Protein 7TOA (pdb70)

Nearest PDB structures (foldseek):
  7to8-assembly1_B  TM=1.006E+00  e=9.618E-22  Homo sapiens
  7to8-assembly1_A-2  TM=9.985E-01  e=5.553E-21  Homo sapiens
  6u4a-assembly2_B  TM=9.946E-01  e=7.072E-21  Homo sapiens
  6u61-assembly2_B  TM=9.930E-01  e=1.966E-19  Homo sapiens
  4alg-assembly1_A-2  TM=9.969E-01  e=2.660E-19  Homo sapiens

InterPro domains:
  IPR001487 Bromodomain [PF00439] (46-127)
  IPR001487 Bromodomain [PF00439] (315-402)
  IPR001487 Bromodomain [PR00503] (54-67)
  IPR001487 Bromodomain [PR00503] (70-86)
  IPR001487 Bromodomain [PR00503] (86-104)
  IPR001487 Bromodomain [PR00503] (379-398)
  IPR001487 Bromodomain [PS50014] (51-123)
  IPR001487 Bromodomain [PS50014] (326-398)
  IPR001487 Bromodomain [SM00297] (32-142)
  IPR001487 Bromodomain [SM00297] (308-417)
  IPR018359 Bromodomain, conserved site [PS00633] (56-115)
  IPR018359 Bromodomain, conserved site [PS00633] (331-390)
  IPR027353 NET domain [PF17035] (571-635)
  IPR027353 NET domain [PS51525] (562-644)
  IPR036427 Bromodomain-like superfamily [G3DSA:1.20.920.10] (23-155)
  IPR036427 Bromodomain-like superfamily [G3DSA:1.20.920.10] (299-422)
  IPR036427 Bromodomain-like superfamily [SSF47370] (21-149)
  IPR036427 Bromodomain-like superfamily [SSF47370] (298-421)
  IPR038336 NET domain superfamily [G3DSA:1.20.1270.220] (564-644)
  IPR043508 Brdt, bromodomain, repeat I [cd05497] (34-140)

Solvent-accessible surface area: 13491 Å² total

Secondary structure (DSSP, 8-state):
----BHHHHHIIIIIIHHHHTSTT-GGGSS---TTTTT-TTHHHH-SS---HHHHHHHHHTT--SSHHHHHHHHHHHHHHHHHHS-TTSHHHHHHHHHHHHHHHHHHTS-SS--B-/----BHHHHHIIIIIIHHHHHSTT-GGGSS---TTTTT-TTHHHH-SS---HHHHHHHHHTT--SSHHHHHHHHHHHHHHHHHHS-TT-HHHHHHHHHHHHHHHHHHTS-SS--B-/--------

Sequence (240 aa):
PGRKTNQLQYMQNVVVKTLWKHQFAWPFYQPVDAIKLNLPDYHKIIKNPMDMGTIKKRLENNYYWSASECMQDFNTMFTTNCYIYNKPTDDIVLMAQALEKIFLQKVAQMPQEEVELPGRKTNQLQYMQNVVVKTLWKHQFAWPFYQPVDAIKLNLPDYHKIIKNPMDMGTIKKRLENNYYWSASECMQDFNTMFTTNCYIYNKPTDDIVLMAQALEKIFLQKVAQMPQEEVELRRSSLLLLLLHHLLHH

Structure (mmCIF, N/CA/C/O backbone):
data_7TOA
#
_entry.id   7TOA
#
_cell.length_a   40.726
_cell.length_b   64.466
_cell.length_c   53.415
_cell.angle_alpha   90.000
_cell.angle_beta   95.467
_cell.angle_gamma   90.000
#
_symmetry.space_group_name_H-M   'P 1 21 1'
#
loop_
_entity.id
_entity.type
_entity.pdbx_description
1 polymer 'Bromodomain-containing protein 3'
2 polymer '3xAcK.1 (triAcK.1)'
3 non-polymer GLYCEROL
4 water water
#
loop_
_atom_site.group_PDB
_atom_site.id
_atom_site.type_symbol
_atom_site.label_atom_id
_atom_site.label_alt_id
_atom_site.label_comp_id
_atom_site.label_asym_id
_atom_site.label_entity_id
_atom_site.label_seq_id
_atom_site.pdbx_PDB_ins_code
_atom_site.Cartn_x
_atom_site.Cartn_y
_atom_site.Cartn_z
_atom_site.occupancy
_atom_site.B_iso_or_equiv
_atom_site.auth_seq_id
_atom_site.auth_comp_id
_atom_site.auth_asym_id
_atom_site.auth_atom_id
_atom_site.pdbx_PDB_model_num
ATOM 1 N N . PRO A 1 1 ? 13.19583 -8.43294 4.39532 1.000 53.74041 32 PRO B N 1
ATOM 2 C CA . PRO A 1 1 ? 12.90324 -7.21228 5.15322 1.000 53.04968 32 PRO B CA 1
ATOM 3 C C . PRO A 1 1 ? 12.29294 -6.12936 4.26443 1.000 51.65582 32 PRO B C 1
ATOM 4 O O . PRO A 1 1 ? 13.01690 -5.34531 3.65103 1.000 51.70063 32 PRO B O 1
ATOM 8 N N . GLY A 1 2 ? 10.96648 -6.09437 4.20193 1.000 49.86790 33 GLY B N 1
ATOM 9 C CA . GLY A 1 2 ? 10.27381 -5.17243 3.33065 1.000 49.22869 33 GLY B CA 1
ATOM 10 C C . GLY A 1 2 ? 10.29970 -3.74604 3.84813 1.000 48.60221 33 GLY B C 1
ATOM 11 O O . GLY A 1 2 ? 10.80339 -3.43788 4.92830 1.000 48.99041 33 GLY B O 1
ATOM 12 N N . ARG A 1 3 ? 9.73006 -2.85403 3.04109 1.000 47.27129 34 ARG B N 1
ATOM 13 C CA . ARG A 1 3 ? 9.64897 -1.43991 3.37394 1.000 45.85606 34 ARG B CA 1
ATOM 14 C C . ARG A 1 3 ? 8.36902 -0.86935 2.78363 1.000 44.12901 34 ARG B C 1
ATOM 15 O O . ARG A 1 3 ? 7.72562 -1.48000 1.92621 1.000 43.42912 34 ARG B O 1
ATOM 23 N N . LYS A 1 4 ? 8.01212 0.32219 3.25094 1.000 42.99650 35 LYS B N 1
ATOM 24 C CA . LYS A 1 4 ? 6.98776 1.15062 2.62789 1.000 41.30787 35 LYS B CA 1
ATOM 25 C C . LYS A 1 4 ? 7.69269 2.33770 1.98759 1.000 38.83293 35 LYS B C 1
ATOM 26 O O . LYS A 1 4 ? 8.31706 3.14061 2.68724 1.000 39.48261 35 LYS B O 1
ATOM 32 N N . THR A 1 5 ? 7.61094 2.44055 0.66559 1.000 35.96945 36 THR B N 1
ATOM 33 C CA . THR A 1 5 ? 8.27373 3.50870 -0.06547 1.000 33.89913 36 THR B CA 1
ATOM 34 C C . THR A 1 5 ? 7.27414 4.22703 -0.95935 1.000 31.67462 36 THR B C 1
ATOM 35 O O . THR A 1 5 ? 6.19530 3.70836 -1.26506 1.000 31.63283 36 THR B O 1
ATOM 39 N N . ASN A 1 6 ? 7.65745 5.43825 -1.38210 1.000 30.50781 37 ASN B N 1
ATOM 40 C CA . ASN A 1 6 ? 6.84126 6.18272 -2.33819 1.000 29.08529 37 ASN B CA 1
ATOM 41 C C . ASN A 1 6 ? 6.60772 5.37832 -3.61466 1.000 27.34182 37 ASN B C 1
ATOM 42 O O . ASN A 1 6 ? 5.49239 5.35593 -4.14997 1.000 28.20078 37 ASN B O 1
ATOM 47 N N . GLN A 1 7 ? 7.64524 4.70245 -4.11053 1.000 25.16848 38 GLN B N 1
ATOM 48 C CA . GLN A 1 7 ? 7.49856 3.92555 -5.33694 1.000 24.86009 38 GLN B CA 1
ATOM 49 C C . GLN A 1 7 ? 6.61164 2.70179 -5.12677 1.000 23.41964 38 GLN B C 1
ATOM 50 O O . GLN A 1 7 ? 5.83889 2.33171 -6.01727 1.000 22.81216 38 GLN B O 1
ATOM 56 N N . LEU A 1 8 ? 6.70766 2.05378 -3.96412 1.000 23.99854 39 LEU B N 1
ATOM 57 C CA . LEU A 1 8 ? 5.85392 0.89492 -3.72104 1.000 24.19575 39 LEU B CA 1
ATOM 58 C C . LEU A 1 8 ? 4.39197 1.30077 -3.58200 1.000 24.20006 39 LEU B C 1
ATOM 59 O O . LEU A 1 8 ? 3.49838 0.58225 -4.04480 1.000 24.03429 39 LEU B O 1
ATOM 64 N N . GLN A 1 9 ? 4.12737 2.44818 -2.95113 1.000 25.25313 40 GLN B N 1
ATOM 65 C CA . GLN A 1 9 ? 2.76703 2.97491 -2.92379 1.000 24.81005 40 GLN B CA 1
ATOM 66 C C . GLN A 1 9 ? 2.25190 3.20469 -4.33427 1.000 23.67530 40 GLN B C 1
ATOM 67 O O . GLN A 1 9 ? 1.08230 2.92931 -4.63372 1.000 24.05537 40 GLN B O 1
ATOM 73 N N . TYR A 1 10 ? 3.11556 3.71935 -5.21200 1.000 21.24951 41 TYR B N 1
ATOM 74 C CA . TYR A 1 10 ? 2.73652 3.92328 -6.60457 1.000 20.27011 41 TYR B CA 1
ATOM 75 C C . TYR A 1 10 ? 2.46842 2.59009 -7.30231 1.000 19.77525 41 TYR B C 1
ATOM 76 O O . TYR A 1 10 ? 1.50747 2.47146 -8.06956 1.000 19.63709 41 TYR B O 1
ATOM 85 N N . MET A 1 11 ? 3.29761 1.57225 -7.03927 1.000 19.67371 42 MET B N 1
ATOM 86 C CA . MET A 1 11 ? 3.06721 0.26112 -7.64303 1.000 19.05635 42 MET B CA 1
ATOM 87 C C . MET A 1 11 ? 1.70891 -0.29199 -7.24144 1.000 18.71098 42 MET B C 1
ATOM 88 O O . MET A 1 11 ? 1.01227 -0.90672 -8.05955 1.000 17.58511 42 MET B O 1
ATOM 93 N N . GLN A 1 12 ? 1.31089 -0.08056 -5.98656 1.000 19.89160 43 GLN B N 1
ATOM 94 C CA . GLN A 1 12 ? 0.04494 -0.62990 -5.51984 1.000 21.43363 43 GLN B CA 1
ATOM 95 C C . GLN A 1 12 ? -1.13239 0.20568 -6.00281 1.000 21.21813 43 GLN B C 1
ATOM 96 O O . GLN A 1 12 ? -2.08705 -0.32709 -6.58048 1.000 21.59035 43 GLN B O 1
ATOM 102 N N . ASN A 1 13 ? -1.06466 1.51986 -5.80568 1.000 21.93873 44 ASN B N 1
ATOM 103 C CA . ASN A 1 13 ? -2.22644 2.37343 -5.99950 1.000 22.75443 44 ASN B CA 1
ATOM 104 C C . ASN A 1 13 ? -2.33883 2.94175 -7.40331 1.000 20.60317 44 ASN B C 1
ATOM 105 O O . ASN A 1 13 ? -3.38497 3.51144 -7.74022 1.000 21.30787 44 ASN B O 1
ATOM 110 N N . VAL A 1 14 ? -1.30212 2.81841 -8.22477 1.000 19.26683 45 VAL B N 1
ATOM 111 C CA . VAL A 1 14 ? -1.37982 3.17259 -9.63778 1.000 18.71959 45 VAL B CA 1
ATOM 112 C C . VAL A 1 14 ? -1.23640 1.94819 -10.52676 1.000 16.90883 45 VAL B C 1
ATOM 113 O O . VAL A 1 14 ? -2.13098 1.63567 -11.30960 1.000 18.87264 45 VAL B O 1
ATOM 117 N N . VAL A 1 15 ? -0.12776 1.21769 -10.39834 1.000 16.52950 46 VAL B N 1
ATOM 118 C CA . VAL A 1 15 ? 0.17349 0.17646 -11.38385 1.000 16.78819 46 VAL B CA 1
ATOM 119 C C . VAL A 1 15 ? -0.79728 -1.00028 -11.26584 1.000 17.00745 46 VAL B C 1
ATOM 120 O O . VAL A 1 15 ? -1.47062 -1.36039 -12.23602 1.000 16.57659 46 VAL B O 1
ATOM 124 N N . VAL A 1 16 ? -0.87418 -1.63006 -10.08642 1.000 17.37102 47 VAL B N 1
ATOM 125 C CA . VAL A 1 16 ? -1.79039 -2.76189 -9.92223 1.000 18.14949 47 VAL B CA 1
ATOM 126 C C . VAL A 1 16 ? -3.23132 -2.31952 -10.14748 1.000 18.94771 47 VAL B C 1
ATOM 127 O O . VAL A 1 16 ? -4.00747 -2.99087 -10.84065 1.000 19.22422 47 VAL B O 1
ATOM 131 N N . LYS A 1 17 ? -3.60813 -1.17865 -9.56489 1.000 18.73199 48 LYS B N 1
ATOM 132 C CA . LYS A 1 17 ? -4.98198 -0.69938 -9.68612 1.000 19.50071 48 LYS B CA 1
ATOM 133 C C . LYS A 1 17 ? -5.37095 -0.52791 -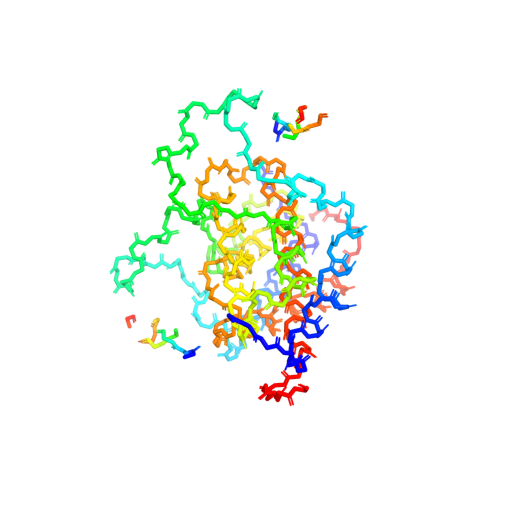11.14827 1.000 19.66418 48 LYS B C 1
ATOM 134 O O . LYS A 1 17 ? -6.44049 -0.97796 -11.57568 1.000 20.78463 48 LYS B O 1
ATOM 140 N N . THR A 1 18 ? -4.49623 0.09997 -11.93685 1.000 19.31793 49 THR B N 1
ATOM 141 C CA . THR A 1 18 ? -4.79371 0.33887 -13.34762 1.000 19.27587 49 THR B CA 1
ATOM 142 C C . THR A 1 18 ? -4.87990 -0.96988 -14.12424 1.000 18.33911 49 THR B C 1
ATOM 143 O O . THR A 1 18 ? -5.81307 -1.18568 -14.91035 1.000 19.93568 49 THR B O 1
ATOM 147 N N . LEU A 1 19 ? -3.90531 -1.85642 -13.92729 1.000 17.79868 50 LEU B N 1
ATOM 148 C CA . LEU A 1 19 ? -3.89310 -3.09109 -14.70744 1.000 18.32422 50 LEU B CA 1
ATOM 149 C C . LEU A 1 19 ? -5.06605 -3.99153 -14.35061 1.000 19.17965 50 LEU B C 1
ATOM 150 O O . LEU A 1 19 ? -5.64553 -4.63092 -15.23454 1.000 18.67568 50 LEU B O 1
ATOM 155 N N . TRP A 1 20 ? -5.43767 -4.05005 -13.06780 1.000 19.43324 51 TRP B N 1
ATOM 156 C CA . TRP A 1 20 ? -6.52090 -4.93983 -12.66045 1.000 20.14540 51 TRP B CA 1
ATOM 157 C C . TRP A 1 20 ? -7.81543 -4.59080 -13.37235 1.000 21.21009 51 TRP B C 1
ATOM 158 O O . TRP A 1 20 ? -8.61949 -5.47612 -13.68372 1.000 21.87014 51 TRP B O 1
ATOM 169 N N . LYS A 1 21 ? -8.02431 -3.30969 -13.64980 1.000 22.06467 52 LYS B N 1
ATOM 170 C CA . LYS A 1 21 ? -9.25491 -2.87676 -14.28511 1.000 22.93888 52 LYS B CA 1
ATOM 171 C C . LYS A 1 21 ? -9.29213 -3.18115 -15.77352 1.000 22.83535 52 LYS B C 1
ATOM 172 O O . LYS A 1 21 ? -10.37194 -3.12048 -16.37063 1.000 24.52213 52 LYS B O 1
ATOM 178 N N . HIS A 1 22 ? -8.15934 -3.51383 -16.38558 1.000 21.31532 53 HIS B N 1
ATOM 179 C CA . HIS A 1 22 ? -8.14088 -3.72243 -17.82638 1.000 20.98813 53 HIS B CA 1
ATOM 180 C C . HIS A 1 22 ? -8.86265 -5.00909 -18.20697 1.000 20.83578 53 HIS B C 1
ATOM 181 O O . HIS A 1 22 ? -8.76481 -6.03172 -17.51969 1.000 21.58464 53 HIS B O 1
ATOM 188 N N . GLN A 1 23 ? -9.57575 -4.95961 -19.33268 1.000 21.83388 54 GLN B N 1
ATOM 189 C CA . GLN A 1 23 ? -10.36027 -6.11030 -19.76556 1.000 21.55956 54 GLN B CA 1
ATOM 190 C C . GLN A 1 23 ? -9.50289 -7.33207 -20.09607 1.000 21.74840 54 GLN B C 1
ATOM 191 O O . GLN A 1 23 ? -10.03835 -8.44695 -20.14245 1.000 22.89716 54 GLN B O 1
ATOM 197 N N . PHE A 1 24 ? -8.19845 -7.16120 -20.32044 1.000 21.03623 55 PHE B N 1
ATOM 198 C CA . PHE A 1 24 ? -7.31612 -8.29348 -20.59797 1.000 19.67474 55 PHE B CA 1
ATOM 199 C C . PHE A 1 24 ? -6.63599 -8.86248 -19.35855 1.000 18.60865 55 PHE B C 1
ATOM 200 O O . PHE A 1 24 ? -5.86354 -9.81159 -19.49511 1.000 19.17880 55 PHE B O 1
ATOM 208 N N . ALA A 1 25 ? -6.87785 -8.31104 -18.16500 1.000 17.87563 56 ALA B N 1
ATOM 209 C CA . ALA A 1 25 ? -6.08577 -8.69791 -16.99849 1.000 17.74690 56 ALA B CA 1
ATOM 210 C C . ALA A 1 25 ? -6.52560 -10.01721 -16.36982 1.000 17.50856 56 ALA B C 1
ATOM 211 O O . ALA A 1 25 ? -5.71753 -10.64790 -15.67251 1.000 17.66137 56 ALA B O 1
ATOM 213 N N . TRP A 1 26 ? -7.76467 -10.45145 -16.61266 1.000 18.39132 57 TRP B N 1
ATOM 214 C CA . TRP A 1 26 ? -8.32110 -11.57362 -15.85954 1.000 19.00373 57 TRP B CA 1
ATOM 215 C C . TRP A 1 26 ? -7.51791 -12.87606 -15.90092 1.000 18.49273 57 TRP B C 1
ATOM 216 O O . TRP A 1 26 ? -7.54365 -13.59287 -14.88462 1.000 19.20029 57 TRP B O 1
ATOM 227 N N . PRO A 1 27 ? -6.81504 -13.25459 -16.97872 1.000 18.34577 58 PRO B N 1
ATOM 228 C CA . PRO A 1 27 ? -6.02092 -14.49585 -16.90464 1.000 17.55455 58 PRO B CA 1
ATOM 229 C C . PRO A 1 27 ? -4.90424 -14.43010 -15.89142 1.000 16.84727 58 PRO B C 1
ATOM 230 O O . PRO A 1 27 ? -4.36870 -15.48546 -15.51773 1.000 18.31225 58 PRO B O 1
ATOM 234 N N . PHE A 1 28 ? -4.55929 -13.23445 -15.41989 1.000 15.48960 59 PHE B N 1
ATOM 235 C CA . PHE A 1 28 ? -3.41389 -13.01398 -14.54931 1.000 15.34176 59 PHE B CA 1
ATOM 236 C C . PHE A 1 28 ? -3.81094 -12.74778 -13.10416 1.000 17.39425 59 PHE B C 1
ATOM 237 O O . PHE A 1 28 ? -2.94161 -12.42417 -12.28523 1.000 18.25499 59 PHE B O 1
ATOM 245 N N . TYR A 1 29 ? -5.09545 -12.89154 -12.76186 1.000 17.23729 60 TYR B N 1
ATOM 246 C CA . TYR A 1 29 ? -5.52908 -12.58359 -11.40007 1.000 17.43991 60 TYR B CA 1
ATOM 247 C C . TYR A 1 29 ? -5.11134 -13.64606 -10.38812 1.000 18.94819 60 TYR B C 1
ATOM 248 O O . TYR A 1 29 ? -5.03574 -13.34233 -9.19399 1.000 20.53571 60 TYR B O 1
ATOM 257 N N . GLN A 1 30 ? -4.87874 -14.87805 -10.81846 1.000 19.11602 61 GLN B N 1
ATOM 258 C CA . GLN A 1 30 ? -4.54054 -15.97042 -9.91984 1.000 20.47059 61 GLN B CA 1
ATOM 259 C C . GLN A 1 30 ? -3.44396 -16.79625 -10.56727 1.000 19.76756 61 GLN B C 1
ATOM 260 O O . GLN A 1 30 ? -3.23573 -16.71116 -11.78034 1.000 20.39242 61 GLN B O 1
ATOM 266 N N . PRO A 1 31 ? -2.72140 -17.60292 -9.78672 1.000 19.07643 62 PRO B N 1
ATOM 267 C CA . PRO A 1 31 ? -1.70106 -18.46908 -10.39159 1.000 19.50481 62 PRO B CA 1
ATOM 268 C C . PRO A 1 31 ? -2.30306 -19.38420 -11.44924 1.000 19.82051 62 PRO B C 1
ATOM 269 O O . PRO A 1 31 ? -3.43822 -19.84933 -11.32488 1.000 21.28209 62 PRO B O 1
ATOM 273 N N . VAL A 1 32 ? -1.51502 -19.64798 -12.49451 1.000 19.29940 63 VAL B N 1
ATOM 274 C CA . VAL A 1 32 ? -1.88843 -20.64213 -13.49517 1.000 20.16398 63 VAL B CA 1
ATOM 275 C C . VAL A 1 32 ? -2.00209 -22.01413 -12.84571 1.000 21.16439 63 VAL B C 1
ATOM 276 O O . VAL A 1 32 ? -1.05049 -22.50181 -12.22190 1.000 22.73019 63 VAL B O 1
ATOM 280 N N . ASP A 1 33 ? -3.16149 -22.65724 -13.01012 1.000 21.31827 64 ASP B N 1
ATOM 281 C CA . ASP A 1 33 ? -3.38415 -24.01446 -12.51347 1.000 23.66387 64 ASP B CA 1
ATOM 282 C C . ASP A 1 33 ? -3.19869 -24.96329 -13.69244 1.000 22.70388 64 ASP B C 1
ATOM 283 O O . ASP A 1 33 ? -4.12835 -25.20129 -14.46437 1.000 22.91076 64 ASP B O 1
ATOM 288 N N . ALA A 1 34 ? -1.98996 -25.51547 -13.81820 1.000 23.48335 65 ALA B N 1
ATOM 289 C CA . ALA A 1 34 ? -1.64961 -26.29515 -15.00240 1.000 24.38677 65 ALA B CA 1
ATOM 290 C C . ALA A 1 34 ? -2.45345 -27.58244 -15.08390 1.000 25.57853 65 ALA B C 1
ATOM 291 O O . ALA A 1 34 ? -2.69600 -28.09066 -16.18426 1.000 27.17712 65 ALA B O 1
ATOM 293 N N . ILE A 1 35 ? -2.88676 -28.11163 -13.94383 1.000 27.84303 66 ILE B N 1
ATOM 294 C CA . ILE A 1 35 ? -3.68080 -29.33559 -13.95184 1.000 30.07823 66 ILE B CA 1
ATOM 295 C C . ILE A 1 35 ? -5.11142 -29.05035 -14.38956 1.000 30.24322 66 ILE B C 1
ATOM 296 O O . ILE A 1 35 ? -5.63842 -29.70345 -15.29830 1.000 31.30014 66 ILE B O 1
ATOM 301 N N . LYS A 1 36 ? -5.76098 -28.07772 -13.74329 1.000 30.01505 67 LYS B N 1
ATOM 302 C CA . LYS A 1 36 ? -7.12499 -27.71979 -14.12212 1.000 31.20255 67 LYS B CA 1
ATOM 303 C C . LYS A 1 36 ? -7.20058 -27.32998 -15.59124 1.000 29.04544 67 LYS B C 1
ATOM 304 O O . LYS A 1 36 ? -8.10765 -27.76605 -16.31208 1.000 29.55838 67 LYS B O 1
ATOM 310 N N . LEU A 1 37 ? -6.23786 -26.53943 -16.06060 1.000 25.76153 68 LEU B N 1
ATOM 311 C CA . LEU A 1 37 ? -6.27741 -25.97377 -17.40122 1.000 25.26107 68 LEU B CA 1
ATOM 312 C C . LEU A 1 37 ? -5.70610 -26.89935 -18.45938 1.000 27.08743 68 LEU B C 1
ATOM 313 O O . LEU A 1 37 ? -5.71193 -26.53850 -19.64104 1.000 28.09237 68 LEU B O 1
ATOM 318 N N . ASN A 1 38 ? -5.18558 -28.05978 -18.06808 1.000 27.62740 69 ASN B N 1
ATOM 319 C CA . ASN A 1 38 ? -4.62640 -29.02006 -19.01187 1.000 28.93856 69 ASN B CA 1
ATOM 320 C C . ASN A 1 38 ? -3.45137 -28.40866 -19.77900 1.000 30.60506 69 ASN B C 1
ATOM 321 O O . ASN A 1 38 ? -3.46548 -28.29384 -21.00394 1.000 31.28551 69 ASN B O 1
ATOM 326 N N . LEU A 1 39 ? -2.43113 -27.99544 -19.01952 1.000 30.30519 70 LEU B N 1
ATOM 327 C CA . LEU A 1 39 ? -1.15105 -27.53451 -19.55586 1.000 31.71580 70 LEU B CA 1
ATOM 328 C C . LEU A 1 39 ? -0.04067 -28.39089 -18.93920 1.000 35.55739 70 LEU B C 1
ATOM 329 O O . LEU A 1 39 ? 0.70524 -27.91919 -18.07443 1.000 36.50725 70 LEU B O 1
ATOM 334 N N . PRO A 1 40 ? 0.09127 -29.66218 -19.34982 1.000 39.76528 71 PRO B N 1
ATOM 335 C CA . PRO A 1 40 ? 0.96006 -30.58926 -18.58921 1.000 40.60617 71 PRO B CA 1
ATOM 336 C C . PRO A 1 40 ? 2.46177 -30.27520 -18.60083 1.000 38.72091 71 PRO B C 1
ATOM 337 O O . PRO A 1 40 ? 3.17928 -30.82112 -17.75222 1.000 41.31870 71 PRO B O 1
ATOM 341 N N . ASP A 1 41 ? 2.97004 -29.44679 -19.51629 1.000 32.66036 72 ASP B N 1
ATOM 342 C CA . ASP A 1 41 ? 4.38215 -29.06745 -19.51822 1.000 28.98596 72 ASP B CA 1
ATOM 343 C C . ASP A 1 41 ? 4.62515 -27.70304 -18.88217 1.000 25.07951 72 ASP B C 1
ATOM 344 O O . ASP A 1 41 ? 5.75323 -27.19227 -18.94113 1.000 23.20665 72 ASP B O 1
ATOM 349 N N . TYR A 1 42 ? 3.60090 -27.10844 -18.27071 1.000 21.20056 73 TYR B N 1
ATOM 350 C CA . TYR A 1 42 ? 3.71167 -25.72277 -17.81836 1.000 19.42848 73 TYR B CA 1
ATOM 351 C C . TYR A 1 42 ? 4.83119 -25.54995 -16.79719 1.000 18.08774 73 TYR B C 1
ATOM 352 O O . TYR A 1 42 ? 5.65736 -24.63539 -16.91274 1.000 18.60447 73 TYR B O 1
ATOM 361 N N . HIS A 1 43 ? 4.87150 -26.40924 -15.77558 1.000 19.30015 74 HIS B N 1
ATOM 362 C CA . HIS A 1 43 ? 5.87067 -26.23807 -14.72597 1.000 19.86152 74 HIS B CA 1
ATOM 363 C C . HIS A 1 43 ? 7.23813 -26.77058 -15.12211 1.000 20.71735 74 HIS B C 1
ATOM 364 O O . HIS A 1 43 ? 8.23203 -26.45512 -14.45411 1.000 21.79851 74 HIS B O 1
ATOM 371 N N . LYS A 1 44 ? 7.30869 -27.55297 -16.19644 1.000 21.52147 75 LYS B N 1
ATOM 372 C CA . LYS A 1 44 ? 8.59620 -27.94288 -16.75323 1.000 21.97538 75 LYS B CA 1
ATOM 373 C C . LYS A 1 44 ? 9.28747 -26.75156 -17.40213 1.000 19.26513 75 LYS B C 1
ATOM 374 O O . LYS A 1 44 ? 10.52265 -26.64917 -17.36566 1.000 20.38144 75 LYS B O 1
ATOM 380 N N . ILE A 1 45 ? 8.50566 -25.83014 -17.95995 1.000 17.71395 76 ILE B N 1
ATOM 381 C CA . ILE A 1 45 ? 9.03033 -24.68282 -18.68544 1.000 16.61937 76 ILE B CA 1
ATOM 382 C C . ILE A 1 45 ? 9.07219 -23.43718 -17.80950 1.000 17.17188 76 ILE B C 1
ATOM 383 O O . ILE A 1 45 ? 10.03110 -22.65915 -17.87110 1.000 17.77606 76 ILE B O 1
ATOM 388 N N . ILE A 1 46 ? 8.03764 -23.25011 -16.99468 1.000 16.81304 77 ILE B N 1
ATOM 389 C CA . ILE A 1 46 ? 7.86715 -22.06481 -16.16220 1.000 16.64845 77 ILE B CA 1
ATOM 390 C C . ILE A 1 46 ? 8.22186 -22.47290 -14.73563 1.000 18.09169 77 ILE B C 1
ATOM 391 O O . ILE A 1 46 ? 7.41321 -23.07642 -14.02043 1.000 18.71873 77 ILE B O 1
ATOM 396 N N . LYS A 1 47 ? 9.43498 -22.12982 -14.31396 1.000 17.98092 78 LYS B N 1
ATOM 397 C CA . LYS A 1 47 ? 9.94001 -22.54048 -13.01317 1.000 18.78013 78 LYS B CA 1
ATOM 398 C C . LYS A 1 47 ? 9.80298 -21.45295 -11.96210 1.000 20.50186 78 LYS B C 1
ATOM 399 O O . LYS A 1 47 ? 10.09952 -21.70076 -10.78477 1.000 23.61489 78 LYS B O 1
ATOM 405 N N . ASN A 1 48 ? 9.36347 -20.26409 -12.36418 1.000 19.50665 79 ASN B N 1
ATOM 406 C CA . ASN A 1 48 ? 9.15799 -19.13012 -11.46709 1.000 21.29686 79 ASN B CA 1
ATOM 407 C C . ASN A 1 48 ? 7.78395 -18.54465 -11.77914 1.000 19.73002 79 ASN B C 1
ATOM 408 O O . ASN A 1 48 ? 7.67362 -17.46832 -12.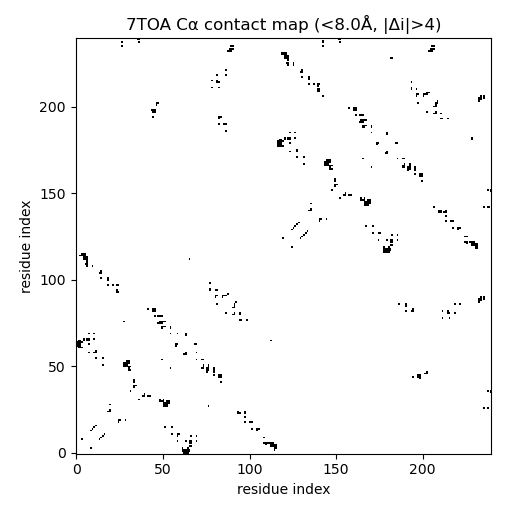37894 1.000 19.63658 79 ASN B O 1
ATOM 413 N N . PRO A 1 49 ? 6.71055 -19.23749 -11.39969 1.000 19.93648 80 PRO B N 1
ATOM 414 C CA . PRO A 1 49 ? 5.36692 -18.72782 -11.70600 1.000 19.82250 80 PRO B CA 1
ATOM 415 C C . PRO A 1 49 ? 5.10195 -17.42457 -10.97357 1.000 18.83705 80 PRO B C 1
ATOM 416 O O . PRO A 1 49 ? 5.55936 -17.21739 -9.84881 1.000 19.96853 80 PRO B O 1
ATOM 420 N N . MET A 1 50 ? 4.34825 -16.53483 -11.62215 1.000 17.83316 81 MET B N 1
ATOM 421 C CA . MET A 1 50 ? 3.95440 -15.29416 -10.97150 1.000 17.58389 81 MET B CA 1
ATOM 422 C C . MET A 1 50 ? 2.63824 -14.83109 -11.57157 1.000 17.14892 81 MET B C 1
ATOM 423 O O . MET A 1 50 ? 2.32920 -15.13205 -12.72686 1.000 18.61803 81 MET B O 1
ATOM 428 N N . ASP A 1 51 ? 1.85579 -14.11637 -10.76687 1.000 16.09979 82 ASP B N 1
ATOM 429 C CA . ASP A 1 51 ? 0.55300 -13.62877 -11.19366 1.000 16.19655 82 ASP B CA 1
ATOM 430 C C . ASP A 1 51 ? 0.26973 -12.32338 -10.46519 1.000 16.84643 82 ASP B C 1
ATOM 431 O O . ASP A 1 51 ? 0.90934 -12.00159 -9.46427 1.000 17.01084 82 ASP B O 1
ATOM 436 N N . MET A 1 52 ? -0.69927 -11.56323 -10.98293 1.000 15.64659 83 MET B N 1
ATOM 437 C CA . MET A 1 52 ? -0.96212 -10.24539 -10.41475 1.000 17.62753 83 MET B CA 1
ATOM 438 C C . MET A 1 52 ? -1.65328 -10.32150 -9.05667 1.000 18.01929 83 MET B C 1
ATOM 439 O O . MET A 1 52 ? -1.52299 -9.39260 -8.25071 1.000 19.47017 83 MET B O 1
ATOM 444 N N . GLY A 1 53 ? -2.39684 -11.39760 -8.77554 1.000 17.98199 84 GLY B N 1
ATOM 445 C CA . GLY A 1 53 ? -2.94859 -11.55198 -7.43894 1.000 19.73630 84 GLY B CA 1
ATOM 446 C C . GLY A 1 53 ? -1.86421 -11.69040 -6.38493 1.000 20.39952 84 GLY B C 1
ATOM 447 O O . GLY A 1 53 ? -1.95465 -11.10996 -5.29898 1.000 21.43978 84 GLY B O 1
ATOM 448 N N . THR A 1 54 ? -0.82688 -12.46852 -6.69107 1.000 19.08241 85 THR B N 1
ATOM 449 C CA . THR A 1 54 ? 0.31499 -12.58785 -5.78973 1.000 19.26867 85 THR B CA 1
ATOM 450 C C . THR A 1 54 ? 1.01422 -11.24771 -5.61001 1.000 17.97250 85 THR B C 1
ATOM 451 O O . THR A 1 54 ? 1.34606 -10.85748 -4.48288 1.000 19.99852 85 THR B O 1
ATOM 455 N N . ILE A 1 55 ? 1.23668 -10.52365 -6.70807 1.000 16.84339 86 ILE B N 1
ATOM 456 C CA . ILE A 1 55 ? 1.88479 -9.21573 -6.61835 1.000 18.11792 86 ILE B CA 1
ATOM 457 C C . ILE A 1 55 ? 1.07078 -8.27081 -5.74358 1.000 20.37091 86 ILE B C 1
ATOM 458 O O . ILE A 1 55 ? 1.62004 -7.56460 -4.88682 1.000 20.76685 86 ILE B O 1
ATOM 463 N N . LYS A 1 56 ? -0.25134 -8.24505 -5.94549 1.000 20.00512 87 LYS B N 1
ATOM 464 C CA . LYS A 1 56 ? -1.11699 -7.37743 -5.15067 1.000 21.04418 87 LYS B CA 1
ATOM 465 C C . LYS A 1 56 ? -1.02808 -7.71538 -3.66704 1.000 21.86933 87 LYS B C 1
ATOM 466 O O . LYS A 1 56 ? -0.92128 -6.81677 -2.82291 1.000 24.93302 87 LYS B O 1
ATOM 472 N N . LYS A 1 57 ? -1.06776 -9.00710 -3.33023 1.000 22.08282 88 LYS B N 1
ATOM 473 C CA . LYS A 1 57 ? -0.94872 -9.41082 -1.93263 1.000 22.70603 88 LYS B CA 1
ATOM 474 C C . LYS A 1 57 ? 0.40957 -9.02086 -1.36327 1.000 23.79751 88 LYS B C 1
ATOM 475 O O . LYS A 1 57 ? 0.50648 -8.58214 -0.20799 1.000 24.76801 88 LYS B O 1
ATOM 481 N N . ARG A 1 58 ? 1.46845 -9.15624 -2.16547 1.000 22.49554 89 ARG B N 1
ATOM 482 C CA . ARG A 1 58 ? 2.80290 -8.78778 -1.69789 1.000 22.74575 89 ARG B CA 1
ATOM 483 C C . ARG A 1 58 ? 2.88964 -7.30190 -1.37562 1.000 23.36886 89 ARG B C 1
ATOM 484 O O . ARG A 1 58 ? 3.47988 -6.91269 -0.36121 1.000 24.48471 89 ARG B O 1
ATOM 492 N N . LEU A 1 59 ? 2.28627 -6.45789 -2.21284 1.000 22.73287 90 LEU B N 1
ATOM 493 C CA . LEU A 1 59 ? 2.26794 -5.02669 -1.93166 1.000 23.33133 90 LEU B CA 1
ATOM 494 C C . LEU A 1 59 ? 1.40067 -4.71654 -0.72143 1.000 25.33679 90 LEU B C 1
ATOM 495 O O . LEU A 1 59 ? 1.76067 -3.87178 0.10600 1.000 27.09730 90 LEU B O 1
ATOM 500 N N . GLU A 1 60 ? 0.25181 -5.38679 -0.60068 1.000 26.25548 91 GLU B N 1
ATOM 501 C CA . GLU A 1 60 ? -0.64468 -5.11738 0.51746 1.000 30.03010 91 GLU B CA 1
ATOM 502 C C . GLU A 1 60 ? -0.04167 -5.51105 1.85520 1.000 31.25044 91 GLU B C 1
ATOM 503 O O . GLU A 1 60 ? -0.49838 -5.01955 2.89100 1.000 32.87147 91 GLU B O 1
ATOM 509 N N . ASN A 1 61 ? 0.96404 -6.38796 1.85765 1.000 30.71433 92 ASN B N 1
ATOM 510 C CA . ASN A 1 61 ? 1.56906 -6.88389 3.08813 1.000 31.87401 92 ASN B CA 1
ATOM 511 C C . ASN A 1 61 ? 3.03200 -6.48337 3.23452 1.000 32.78637 92 ASN B C 1
ATOM 512 O O . ASN A 1 61 ? 3.75498 -7.08559 4.03648 1.000 33.49561 92 ASN B O 1
ATOM 517 N N . ASN A 1 62 ? 3.47957 -5.48140 2.47576 1.000 33.67294 93 ASN B N 1
ATOM 518 C CA . ASN A 1 62 ? 4.82063 -4.91452 2.62231 1.000 35.17821 93 ASN B CA 1
ATOM 519 C C . ASN A 1 62 ? 5.90472 -5.97662 2.46568 1.000 34.39346 93 ASN B C 1
ATOM 520 O O . ASN A 1 62 ? 6.88126 -6.01966 3.21491 1.000 35.41158 93 ASN B O 1
ATOM 525 N N . TYR A 1 63 ? 5.71606 -6.84640 1.47543 1.000 32.37494 94 TYR B N 1
ATOM 526 C CA . TYR A 1 63 ? 6.65632 -7.93089 1.23111 1.000 30.94394 94 TYR B CA 1
ATOM 527 C C . TYR A 1 63 ? 7.94850 -7.42648 0.60474 1.000 31.73945 94 TYR B C 1
ATOM 528 O O . TYR A 1 63 ? 9.02039 -7.98065 0.87066 1.000 33.06111 94 TYR B O 1
ATOM 537 N N . TYR A 1 64 ? 7.87064 -6.38378 -0.21935 1.000 30.13507 95 TYR B N 1
ATOM 538 C CA . TYR A 1 64 ? 9.01208 -5.91837 -0.99156 1.000 30.20154 95 TYR B CA 1
ATOM 539 C C . TYR A 1 64 ? 9.84008 -4.91064 -0.20781 1.000 31.69104 95 TYR B C 1
ATOM 540 O O . TYR A 1 64 ? 9.29839 -4.06195 0.50589 1.000 33.39302 95 TYR B O 1
ATOM 549 N N . TRP A 1 65 ? 11.16056 -4.98405 -0.38355 1.000 32.60481 96 TRP B N 1
ATOM 550 C CA . TRP A 1 65 ? 12.03503 -3.92102 0.09638 1.000 34.78670 96 TRP B CA 1
ATOM 551 C C . TRP A 1 65 ? 12.07309 -2.73897 -0.86809 1.000 33.54591 96 TRP B C 1
ATOM 552 O O . TRP A 1 65 ? 12.26125 -1.59529 -0.43758 1.000 34.53535 96 TRP B O 1
ATOM 563 N N . SER A 1 66 ? 11.89003 -2.97782 -2.16330 1.000 32.52812 97 SER B N 1
ATOM 564 C CA . SER A 1 66 ? 11.95538 -1.89694 -3.13039 1.000 31.50197 97 SER B CA 1
ATOM 565 C C . SER A 1 66 ? 10.97939 -2.17795 -4.26008 1.000 29.15990 97 SER B C 1
ATOM 566 O O . SER A 1 66 ? 10.63691 -3.33141 -4.54049 1.000 28.72513 97 SER B O 1
ATOM 569 N N . ALA A 1 67 ? 10.52524 -1.10082 -4.90110 1.000 27.10782 98 ALA B N 1
ATOM 570 C CA . ALA A 1 67 ? 9.66311 -1.24624 -6.06702 1.000 25.98905 98 ALA B CA 1
ATOM 571 C C . ALA A 1 67 ? 10.36013 -1.99678 -7.19217 1.000 25.05584 98 ALA B C 1
ATOM 572 O O . ALA A 1 67 ? 9.69110 -2.59910 -8.03570 1.000 24.39062 98 ALA B O 1
ATOM 574 N N . SER A 1 68 ? 11.69589 -1.97960 -7.22218 1.000 26.21839 99 SER B N 1
ATOM 575 C CA . SER A 1 68 ? 12.41449 -2.73455 -8.24478 1.000 27.48231 99 SER B CA 1
ATOM 576 C C . SER A 1 68 ? 12.07945 -4.22116 -8.16900 1.000 26.82505 99 SER B C 1
ATOM 577 O O . SER A 1 68 ? 11.98930 -4.89983 -9.20045 1.000 26.37788 99 SER B O 1
ATOM 580 N N . GLU A 1 69 ? 11.88562 -4.74298 -6.95377 1.000 26.86791 100 GLU B N 1
ATOM 581 C CA . GLU A 1 69 ? 11.51635 -6.14707 -6.79129 1.000 26.26511 100 GLU B CA 1
ATOM 582 C C . GLU A 1 69 ? 10.10605 -6.40627 -7.29991 1.000 23.88308 100 GLU B C 1
ATOM 583 O O . GLU A 1 69 ? 9.82674 -7.46366 -7.88121 1.000 24.44240 100 GLU B O 1
ATOM 589 N N . CYS A 1 70 ? 9.20275 -5.45198 -7.08706 1.000 21.22139 101 CYS B N 1
ATOM 590 C CA . CYS A 1 70 ? 7.84223 -5.58869 -7.58821 1.000 19.56265 101 CYS B CA 1
ATOM 591 C C . CYS A 1 70 ? 7.82194 -5.52602 -9.10810 1.000 19.64585 101 CYS B C 1
ATOM 592 O O . CYS A 1 70 ? 7.12087 -6.31273 -9.76346 1.000 19.83724 101 CYS B O 1
ATOM 595 N N . MET A 1 71 ? 8.59770 -4.60600 -9.68892 1.000 20.52069 102 MET B N 1
ATOM 596 C CA . MET A 1 71 ? 8.73108 -4.57143 -11.14222 1.000 21.77351 102 MET B CA 1
ATOM 597 C C . MET A 1 71 ? 9.29501 -5.88668 -11.67305 1.000 21.23273 102 MET B C 1
ATOM 598 O O . MET A 1 71 ? 8.87287 -6.36893 -12.73441 1.000 21.97014 102 MET B O 1
ATOM 603 N N . GLN A 1 72 ? 10.24113 -6.49221 -10.93991 1.000 21.80395 103 GLN B N 1
ATOM 604 C CA . GLN A 1 72 ? 10.75574 -7.80515 -11.32856 1.000 23.11663 103 GLN B CA 1
ATOM 605 C C . GLN A 1 72 ? 9.64064 -8.84422 -11.39989 1.000 21.40822 103 GLN B C 1
ATOM 606 O O . GLN A 1 72 ? 9.58642 -9.64527 -12.34342 1.000 21.66254 103 GLN B O 1
ATOM 612 N N . ASP A 1 73 ? 8.74726 -8.85361 -10.40530 1.000 20.03264 104 ASP B N 1
ATOM 613 C CA . ASP A 1 73 ? 7.64946 -9.81785 -10.40585 1.000 19.06472 104 ASP B CA 1
ATOM 614 C C . ASP A 1 73 ? 6.71398 -9.58918 -11.58684 1.000 18.52455 104 ASP B C 1
ATOM 615 O O . ASP A 1 73 ? 6.25346 -10.54943 -12.21993 1.000 18.34794 104 ASP B O 1
ATOM 620 N N . PHE A 1 74 ? 6.40818 -8.32617 -11.89743 1.000 17.96159 105 PHE B N 1
ATOM 621 C CA . PHE A 1 74 ? 5.61605 -8.05422 -13.09379 1.000 16.83661 105 PHE B CA 1
ATOM 622 C C . PHE A 1 74 ? 6.31132 -8.58248 -14.34396 1.000 17.94237 105 PHE B C 1
ATOM 623 O O . PHE A 1 74 ? 5.67180 -9.19479 -15.20654 1.000 17.67466 105 PHE B O 1
ATOM 631 N N . ASN A 1 75 ? 7.61946 -8.34776 -14.46654 1.000 19.77409 106 ASN B N 1
ATOM 632 C CA . ASN A 1 75 ? 8.34540 -8.85280 -15.62592 1.000 20.57518 106 ASN B CA 1
ATOM 633 C C . ASN A 1 75 ? 8.29149 -10.37248 -15.69531 1.000 20.47531 106 ASN B C 1
ATOM 634 O O . ASN A 1 75 ? 8.11564 -10.94460 -16.77463 1.000 21.38381 106 ASN B O 1
ATOM 639 N N . THR A 1 76 ? 8.45382 -11.04552 -14.55732 1.000 19.06422 107 THR B N 1
ATOM 640 C CA . THR A 1 76 ? 8.31777 -12.49712 -14.53805 1.000 18.22749 107 THR B CA 1
ATOM 641 C C . THR A 1 76 ? 6.94159 -12.92451 -15.03513 1.000 18.26221 107 THR B C 1
ATOM 642 O O . THR A 1 76 ? 6.82191 -13.84174 -15.85784 1.000 18.38921 107 THR B O 1
ATOM 646 N N . MET A 1 77 ? 5.88991 -12.25385 -14.56147 1.000 15.92502 108 MET B N 1
ATOM 647 C CA . MET A 1 77 ? 4.53418 -12.58732 -14.99578 1.000 15.95820 108 MET B CA 1
ATOM 648 C C . MET A 1 77 ? 4.37906 -12.45582 -16.50856 1.000 16.27338 108 MET B C 1
ATOM 649 O O . MET A 1 77 ? 3.87616 -13.36799 -17.18062 1.000 15.96914 108 MET B O 1
ATOM 654 N N . PHE A 1 78 ? 4.77987 -11.31444 -17.06558 1.000 15.63641 109 PHE B N 1
ATOM 655 C CA . PHE A 1 78 ? 4.62905 -11.11952 -18.50220 1.000 15.83707 109 PHE B CA 1
ATOM 656 C C . PHE A 1 78 ? 5.51226 -12.08705 -19.27429 1.000 16.42649 109 PHE B C 1
ATOM 657 O O . PHE A 1 78 ? 5.06978 -12.69992 -20.25016 1.000 16.79084 109 PHE B O 1
ATOM 665 N N A THR A 1 79 ? 6.76736 -12.23296 -18.84889 0.780 17.00974 110 THR B N 1
ATOM 666 N N B THR A 1 79 ? 6.77307 -12.24287 -18.85028 0.220 16.59283 110 THR B N 1
ATOM 667 C CA A THR A 1 79 ? 7.70776 -13.07022 -19.58527 0.780 18.12028 110 THR B CA 1
ATOM 668 C CA B THR A 1 79 ? 7.70099 -13.08772 -19.60171 0.220 17.01207 110 THR B CA 1
ATOM 669 C C A THR A 1 79 ? 7.30928 -14.54653 -19.54493 0.780 17.53603 110 THR B C 1
ATOM 670 C C B THR A 1 79 ? 7.29841 -14.55562 -19.55373 0.220 16.96173 110 THR B C 1
ATOM 671 O O A THR A 1 79 ? 7.47492 -15.25831 -20.53983 0.780 17.40032 110 THR B O 1
ATOM 672 O O B THR A 1 79 ? 7.48198 -15.27964 -20.53846 0.220 16.79540 110 THR B O 1
ATOM 679 N N . ASN A 1 80 ? 6.76882 -15.02214 -18.41866 1.000 17.21609 111 ASN B N 1
ATOM 680 C CA . ASN A 1 80 ? 6.27841 -16.40117 -18.36932 1.000 16.65975 111 ASN B CA 1
ATOM 681 C C . ASN A 1 80 ? 5.24416 -16.62825 -19.45820 1.000 16.77372 111 ASN B C 1
ATOM 682 O O . ASN A 1 80 ? 5.24697 -17.66470 -20.13325 1.000 17.28140 111 ASN B O 1
ATOM 687 N N . CYS A 1 81 ? 4.36319 -15.64765 -19.65683 1.000 15.94448 112 CYS B N 1
ATOM 688 C CA . CYS A 1 81 ? 3.33289 -15.75483 -20.68033 1.000 15.78736 112 CYS B CA 1
ATOM 689 C C . CYS A 1 81 ? 3.95847 -15.77454 -22.07189 1.000 16.84177 112 CYS B C 1
ATOM 690 O O . CYS A 1 81 ? 3.58128 -16.58966 -22.92618 1.000 17.41115 112 CYS B O 1
ATOM 693 N N . TYR A 1 82 ? 4.94429 -14.89627 -22.30593 1.000 16.98285 113 TYR B N 1
ATOM 694 C CA . TYR A 1 82 ? 5.64899 -14.87377 -23.58471 1.000 18.49354 113 TYR B CA 1
ATOM 695 C C . TYR A 1 82 ? 6.41784 -16.16960 -23.84350 1.000 19.25609 113 TYR B C 1
ATOM 696 O O . TYR A 1 82 ? 6.58858 -16.56639 -25.00342 1.000 22.24589 113 TYR B O 1
ATOM 705 N N . ILE A 1 83 ? 6.92138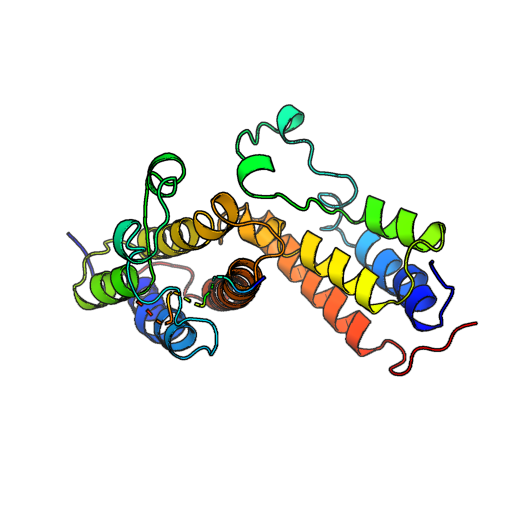 -16.81553 -22.78688 1.000 19.37533 114 ILE B N 1
ATOM 706 C CA . ILE A 1 83 ? 7.73332 -18.02577 -22.92632 1.000 21.51145 114 ILE B CA 1
ATOM 707 C C . ILE A 1 83 ? 6.86234 -19.23062 -23.22962 1.000 22.06037 114 ILE B C 1
ATOM 708 O O . ILE A 1 83 ? 7.17083 -20.03421 -24.12074 1.000 24.95716 114 ILE B O 1
ATOM 713 N N . TYR A 1 84 ? 5.79735 -19.40310 -22.44731 1.000 20.98124 115 TYR B N 1
ATOM 714 C CA . TYR A 1 84 ? 5.05021 -20.65112 -22.48186 1.000 20.73382 115 TYR B CA 1
ATOM 715 C C . TYR A 1 84 ? 4.18218 -20.74915 -23.72417 1.000 22.52763 115 TYR B C 1
ATOM 716 O O . TYR A 1 84 ? 4.05614 -21.82380 -24.31852 1.000 24.50467 115 TYR B O 1
ATOM 725 N N . ASN A 1 85 ? 3.56702 -19.64832 -24.11792 1.000 21.39566 116 ASN B N 1
ATOM 726 C CA . ASN A 1 85 ? 2.60481 -19.67298 -25.20064 1.000 21.90929 116 ASN B CA 1
ATOM 727 C C . ASN A 1 85 ? 3.30761 -19.50492 -26.54227 1.000 25.32542 116 ASN B C 1
ATOM 728 O O . ASN A 1 85 ? 4.50725 -19.23227 -26.61543 1.000 25.83186 116 ASN B O 1
ATOM 733 N N . LYS A 1 86 ? 2.55814 -19.72594 -27.61294 1.000 30.08757 117 LYS B N 1
ATOM 734 C CA . LYS A 1 86 ? 3.14810 -19.55290 -28.92801 1.000 34.51968 117 LYS B CA 1
ATOM 735 C C . LYS A 1 86 ? 3.04163 -18.09813 -29.37104 1.000 36.59453 117 LYS B C 1
ATOM 736 O O . LYS A 1 86 ? 2.18991 -17.34898 -28.88411 1.000 35.97841 117 LYS B O 1
ATOM 742 N N . PRO A 1 87 ? 3.91683 -17.65933 -30.28206 1.000 40.54569 118 PRO B N 1
ATOM 743 C CA . PRO A 1 87 ? 4.01977 -16.21552 -30.56736 1.000 42.36292 118 PRO B CA 1
ATOM 744 C C . PRO A 1 87 ? 2.72863 -15.54588 -31.01163 1.000 43.93862 118 PRO B C 1
ATOM 745 O O . PRO A 1 87 ? 2.53914 -14.35594 -30.73037 1.000 45.25222 118 PRO B O 1
ATOM 749 N N . THR A 1 88 ? 1.83246 -16.26005 -31.68685 1.000 43.55827 119 THR B N 1
ATOM 750 C CA . THR A 1 88 ? 0.62466 -15.65671 -32.23533 1.000 43.94324 119 THR B CA 1
ATOM 751 C C . THR A 1 88 ? -0.60723 -15.85699 -31.36096 1.000 42.21681 119 THR B C 1
ATOM 752 O O . THR A 1 88 ? -1.70224 -15.44201 -31.75531 1.000 43.69227 119 THR B O 1
ATOM 756 N N . ASP A 1 89 ? -0.46063 -16.47394 -30.19247 1.000 37.62393 120 ASP B N 1
ATOM 757 C CA . ASP A 1 89 ? -1.60970 -16.74454 -29.34265 1.000 33.86996 120 ASP B CA 1
ATOM 758 C C . ASP A 1 89 ? -2.21789 -15.44675 -28.82716 1.000 32.31192 120 ASP B C 1
ATOM 759 O O . ASP A 1 89 ? -1.51682 -14.46329 -28.56325 1.000 32.07196 120 ASP B O 1
ATOM 764 N N . ASP A 1 90 ? -3.54191 -15.46693 -28.65457 1.000 31.59715 121 ASP B N 1
ATOM 765 C CA . ASP A 1 90 ? -4.24822 -14.29258 -28.15221 1.000 32.45373 121 ASP B CA 1
ATOM 766 C C . ASP A 1 90 ? -3.69335 -13.84659 -26.80534 1.000 28.68914 121 ASP B C 1
ATOM 767 O O . ASP A 1 90 ? -3.54374 -12.64662 -26.55215 1.000 29.18653 121 ASP B O 1
ATOM 772 N N . ILE A 1 91 ? -3.37796 -14.79451 -25.92309 1.000 25.61900 122 ILE B N 1
ATOM 773 C CA . ILE A 1 91 ? -2.92655 -14.39852 -24.59361 1.000 23.80635 122 ILE B CA 1
ATOM 774 C C . ILE A 1 91 ? -1.61957 -13.61700 -24.65467 1.000 23.22654 122 ILE B C 1
ATOM 775 O O . ILE A 1 91 ? -1.36961 -12.75301 -23.80641 1.000 23.12202 122 ILE B O 1
ATOM 780 N N . VAL A 1 92 ? -0.77578 -13.89496 -25.65475 1.000 22.56344 123 VAL B N 1
ATOM 781 C CA . VAL A 1 92 ? 0.46805 -13.14654 -25.81385 1.000 22.63225 123 VAL B CA 1
ATOM 782 C C . VAL A 1 92 ? 0.17243 -11.70904 -26.20769 1.000 23.31818 123 VAL B C 1
ATOM 783 O O . VAL A 1 92 ? 0.77152 -10.76953 -25.67283 1.000 23.56683 123 VAL B O 1
ATOM 787 N N . LEU A 1 93 ? -0.77071 -11.51098 -27.12862 1.000 24.59974 124 LEU B N 1
ATOM 788 C CA . LEU A 1 93 ? -1.15179 -10.15114 -27.49539 1.000 26.21117 124 LEU B CA 1
ATOM 789 C C . LEU A 1 93 ? -1.78953 -9.42379 -26.31776 1.000 26.19532 124 LEU B C 1
ATOM 790 O O . LEU A 1 93 ? -1.58133 -8.21921 -26.13693 1.000 27.62162 124 LEU B O 1
ATOM 795 N N . MET A 1 94 ? -2.56485 -10.13728 -25.49938 1.000 24.21540 125 MET B N 1
ATOM 796 C CA . MET A 1 94 ? -3.12892 -9.52449 -24.29746 1.000 22.31809 125 MET B CA 1
ATOM 797 C C . MET A 1 94 ? -2.02593 -9.09777 -23.33566 1.000 20.53089 125 MET B C 1
ATOM 798 O O . MET A 1 94 ? -2.04343 -7.98011 -22.80240 1.000 21.41177 125 MET B O 1
ATOM 803 N N . ALA A 1 95 ? -1.05401 -9.98164 -23.10161 1.000 20.08650 126 ALA B N 1
ATOM 804 C CA . ALA A 1 95 ? 0.04851 -9.65667 -22.20782 1.000 19.22377 126 ALA B CA 1
ATOM 805 C C . ALA A 1 95 ? 0.85570 -8.48349 -22.74221 1.000 19.60435 126 ALA B C 1
ATOM 806 O O . ALA A 1 95 ? 1.30297 -7.62888 -21.97143 1.000 18.72003 126 ALA B O 1
ATOM 808 N N . GLN A 1 96 ? 1.05823 -8.42608 -24.05988 1.000 20.09046 127 GLN B N 1
ATOM 809 C CA . GLN A 1 96 ? 1.79284 -7.30218 -24.63330 1.000 22.40465 127 GLN B CA 1
ATOM 810 C C . GLN A 1 96 ? 1.05451 -5.99176 -24.40461 1.000 21.48674 127 GLN B C 1
ATOM 811 O O . GLN A 1 96 ? 1.67648 -4.96392 -24.10676 1.000 22.70019 127 GLN B O 1
ATOM 817 N N . ALA A 1 97 ? -0.27513 -6.00599 -24.53510 1.000 22.38895 128 ALA B N 1
ATOM 818 C CA . ALA A 1 97 ? -1.04632 -4.78906 -24.29526 1.000 21.93016 128 ALA B CA 1
ATOM 819 C C . ALA A 1 97 ? -0.96597 -4.36686 -22.83041 1.000 20.57825 128 ALA B C 1
ATOM 820 O O . ALA A 1 97 ? -0.83663 -3.17128 -22.52352 1.000 20.44020 128 ALA B O 1
ATOM 822 N N . LEU A 1 98 ? -1.00657 -5.33651 -21.91145 1.000 18.66127 129 LEU B N 1
ATOM 823 C CA . LEU A 1 98 ? -0.87798 -5.02691 -20.49112 1.000 17.82710 129 LEU B CA 1
ATOM 824 C C . LEU A 1 98 ? 0.51248 -4.50792 -20.17088 1.000 17.74574 129 LEU B C 1
ATOM 825 O O . LEU A 1 98 ? 0.66018 -3.57007 -19.37845 1.000 17.81819 129 LEU B O 1
ATOM 830 N N . GLU A 1 99 ? 1.54654 -5.11736 -20.75966 1.000 17.47964 130 GLU B N 1
ATOM 831 C CA . GLU A 1 99 ? 2.90781 -4.65812 -20.50270 1.000 17.44756 130 GLU B CA 1
ATOM 832 C C . GLU A 1 99 ? 3.10069 -3.23442 -21.00073 1.000 18.53443 130 GLU B C 1
ATOM 833 O O . GLU A 1 99 ? 3.81990 -2.44844 -20.37779 1.000 19.20524 130 GLU B O 1
ATOM 839 N N . LYS A 1 100 ? 2.47025 -2.88764 -22.12567 1.000 20.30501 131 LYS B N 1
ATOM 840 C CA . LYS A 1 100 ? 2.55202 -1.51890 -22.62371 1.000 21.93152 131 LYS B CA 1
ATOM 841 C C . LYS A 1 100 ? 2.01402 -0.52909 -21.59708 1.000 20.36336 131 LYS B C 1
ATOM 842 O O . LYS A 1 100 ? 2.62339 0.52512 -21.36032 1.000 21.06632 131 LYS B O 1
ATOM 848 N N . ILE A 1 101 ? 0.88105 -0.85307 -20.96654 1.000 19.55052 132 ILE B N 1
ATOM 849 C CA . ILE A 1 101 ? 0.33206 0.01077 -19.92151 1.000 19.42038 132 ILE B CA 1
ATOM 850 C C . ILE A 1 101 ? 1.24014 0.01801 -18.69612 1.000 17.37413 132 ILE B C 1
ATOM 851 O O . ILE A 1 101 ? 1.48982 1.07366 -18.09558 1.000 18.30384 132 ILE B O 1
ATOM 856 N N . PHE A 1 102 ? 1.75259 -1.15543 -18.31076 1.000 17.57960 133 PHE B N 1
ATOM 857 C CA . PHE A 1 102 ? 2.69826 -1.24825 -17.20486 1.000 16.98789 133 PHE B CA 1
ATOM 858 C C . PHE A 1 102 ? 3.87955 -0.31090 -17.41779 1.000 18.48810 133 PHE B C 1
ATOM 859 O O . PHE A 1 102 ? 4.24668 0.46318 -16.52561 1.000 19.46258 133 PHE B O 1
ATOM 867 N N . LEU A 1 103 ? 4.47321 -0.34811 -18.61140 1.000 19.61151 134 LEU B N 1
ATOM 868 C CA . LEU A 1 103 ? 5.63936 0.48979 -18.87788 1.000 20.24443 134 LEU B CA 1
ATOM 869 C C . LEU A 1 103 ? 5.27657 1.96888 -18.88201 1.000 20.98374 134 LEU B C 1
ATOM 870 O O . LEU A 1 103 ? 6.06922 2.81061 -18.43836 1.000 22.13404 134 LEU B O 1
ATOM 875 N N . GLN A 1 104 ? 4.09087 2.30740 -19.38652 1.000 20.50075 135 GLN B N 1
ATOM 876 C CA . GLN A 1 104 ? 3.65650 3.70069 -19.36439 1.000 22.18429 135 GLN B CA 1
ATOM 877 C C . GLN A 1 104 ? 3.49537 4.18795 -17.93152 1.000 21.24706 135 GLN B C 1
ATOM 878 O O . GLN A 1 104 ? 3.90049 5.30863 -17.59835 1.000 22.26953 135 GLN B O 1
ATOM 884 N N . LYS A 1 105 ? 2.93419 3.34638 -17.05786 1.000 19.54597 136 LYS B N 1
ATOM 885 C CA . LYS A 1 105 ? 2.79890 3.73548 -15.65758 1.000 19.48438 136 LYS B CA 1
ATOM 886 C C . LYS A 1 105 ? 4.15844 3.84110 -14.98335 1.000 19.99307 136 LYS B C 1
ATOM 887 O O . LYS A 1 105 ? 4.40580 4.78588 -14.22884 1.000 20.51442 136 LYS B O 1
ATOM 893 N N . VAL A 1 106 ? 5.05601 2.88825 -15.24527 1.000 19.79079 137 VAL B N 1
ATOM 894 C CA . VAL A 1 106 ? 6.38211 2.93400 -14.63109 1.000 21.73500 137 VAL B CA 1
ATOM 895 C C . VAL A 1 106 ? 7.11334 4.21364 -15.01981 1.000 22.04601 137 VAL B C 1
ATOM 896 O O . VAL A 1 106 ? 7.81543 4.81982 -14.19952 1.000 22.95308 137 VAL B O 1
ATOM 900 N N . ALA A 1 107 ? 6.94772 4.65605 -16.27096 1.000 21.85764 138 ALA B N 1
ATOM 901 C CA . ALA A 1 107 ? 7.58850 5.88673 -16.72642 1.000 22.52522 138 ALA B CA 1
ATOM 902 C C . ALA A 1 107 ? 7.16263 7.10825 -15.91531 1.000 24.03508 138 ALA B C 1
ATOM 903 O O . ALA A 1 107 ? 7.91780 8.09140 -15.84433 1.000 25.95370 138 ALA B O 1
ATOM 905 N N . GLN A 1 108 ? 5.98259 7.07303 -15.29682 1.000 24.32035 139 GLN B N 1
ATOM 906 C CA . GLN A 1 108 ? 5.48368 8.18629 -14.49610 1.000 24.74743 139 GLN B CA 1
ATOM 907 C C . GLN A 1 108 ? 5.69262 7.99074 -12.99807 1.000 24.51091 139 GLN B C 1
ATOM 908 O O . GLN A 1 108 ? 5.23578 8.82040 -12.20620 1.000 25.11613 139 GLN B O 1
ATOM 914 N N . MET A 1 109 ? 6.35929 6.91607 -12.59099 1.000 25.71747 140 MET B N 1
ATOM 915 C CA . MET A 1 109 ? 6.63159 6.68858 -11.18783 1.000 26.45947 140 MET B CA 1
ATOM 916 C C . MET A 1 109 ? 7.65471 7.71301 -10.69294 1.000 28.05916 140 MET B C 1
ATOM 917 O O . MET A 1 109 ? 8.49401 8.18233 -11.46516 1.000 27.83768 140 MET B O 1
ATOM 922 N N . PRO A 1 110 ? 7.57828 8.11120 -9.42317 1.000 30.56200 141 PRO B N 1
ATOM 923 C CA . PRO A 1 110 ? 8.63951 8.95553 -8.85859 1.000 32.53885 141 PRO B CA 1
ATOM 924 C C . PRO A 1 110 ? 9.99070 8.27538 -9.01792 1.000 34.83163 141 PRO B C 1
ATOM 925 O O . PRO A 1 110 ? 10.13361 7.07721 -8.76446 1.000 35.06165 141 PRO B O 1
ATOM 929 N N . GLN A 1 111 ? 10.98478 9.04898 -9.46138 1.000 36.94640 142 GLN B N 1
ATOM 930 C CA . GLN A 1 111 ? 12.23091 8.44476 -9.92201 1.000 40.14134 142 GLN B CA 1
ATOM 931 C C . GLN A 1 111 ? 13.17656 8.07676 -8.78523 1.000 39.01158 142 GLN B C 1
ATOM 932 O O . GLN A 1 111 ? 13.99693 7.16804 -8.94785 1.000 39.73272 142 GLN B O 1
ATOM 938 N N . GLU A 1 112 ? 13.09592 8.75090 -7.64366 1.000 38.024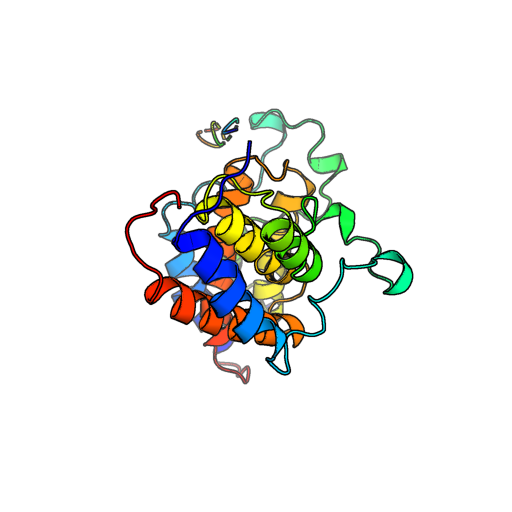09 143 GLU B N 1
ATOM 939 C CA . GLU A 1 112 ? 13.90773 8.39743 -6.48664 1.000 39.80355 143 GLU B CA 1
ATOM 940 C C . GLU A 1 112 ? 13.02135 7.73692 -5.44101 1.000 39.09007 143 GLU B C 1
ATOM 941 O O . GLU A 1 112 ? 11.91964 8.22073 -5.16140 1.000 40.64483 143 GLU B O 1
ATOM 947 N N . GLU A 1 113 ? 13.49630 6.62923 -4.87652 1.000 37.28124 144 GLU B N 1
ATOM 948 C CA . GLU A 1 113 ? 12.70451 5.84324 -3.93992 1.000 37.07180 144 GLU B CA 1
ATOM 949 C C . GLU A 1 113 ? 13.01578 6.27843 -2.51518 1.000 38.64577 144 GLU B C 1
ATOM 950 O O . GLU A 1 113 ? 14.17195 6.22667 -2.07927 1.000 39.04369 144 GLU B O 1
ATOM 956 N N . VAL A 1 114 ? 11.98118 6.69606 -1.79256 1.000 39.84071 145 VAL B N 1
ATOM 957 C CA . VAL A 1 114 ? 12.10721 7.21615 -0.43703 1.000 42.08387 145 VAL B CA 1
ATOM 958 C C . VAL A 1 114 ? 11.24779 6.35440 0.47471 1.000 42.40464 145 VAL B C 1
ATOM 959 O O . VAL A 1 114 ? 10.07091 6.11738 0.18042 1.000 41.62927 145 VAL B O 1
ATOM 963 N N . GLU A 1 115 ? 11.83467 5.87435 1.56770 1.000 44.08288 146 GLU B N 1
ATOM 964 C CA . GLU A 1 115 ? 11.05027 5.17283 2.57360 1.000 46.14354 146 GLU B CA 1
ATOM 965 C C . GLU A 1 115 ? 10.15554 6.17069 3.29392 1.000 47.56668 146 GLU B C 1
ATOM 966 O O . GLU A 1 115 ? 10.60131 7.25637 3.67744 1.000 47.70143 146 GLU B O 1
ATOM 972 N N . LEU A 1 116 ? 8.89497 5.80540 3.48114 1.000 48.62042 147 LEU B N 1
ATOM 973 C CA . LEU A 1 116 ? 7.94717 6.69815 4.12895 1.000 50.47544 147 LEU B CA 1
ATOM 974 C C . LEU A 1 116 ? 8.03140 6.58201 5.64312 1.000 52.71259 147 LEU B C 1
ATOM 975 O O . LEU A 1 116 ? 8.03163 7.58841 6.34671 1.000 53.45649 147 LEU B O 1
ATOM 981 N N . PRO B 1 1 ? 12.12732 -28.31664 -50.90130 1.000 54.94098 32 PRO A N 1
ATOM 982 C CA . PRO B 1 1 ? 11.83136 -28.40429 -49.46735 1.000 53.26154 32 PRO A CA 1
ATOM 983 C C . PRO B 1 1 ? 11.33747 -27.08244 -48.88985 1.000 49.96914 32 PRO A C 1
ATOM 984 O O . PRO B 1 1 ? 10.72408 -27.06677 -47.81982 1.000 49.94350 32 PRO A O 1
ATOM 988 N N . GLY B 1 2 ? 11.60210 -25.98252 -49.59181 1.000 45.55429 33 GLY A N 1
ATOM 989 C CA . GLY B 1 2 ? 11.24315 -24.67623 -49.08696 1.000 41.32915 33 GLY A CA 1
ATOM 990 C C . GLY B 1 2 ? 10.80305 -23.73851 -50.18797 1.000 38.09342 33 GLY A C 1
ATOM 991 O O . GLY B 1 2 ? 10.71217 -24.10785 -51.36148 1.000 38.11108 33 GLY A O 1
ATOM 992 N N . ARG B 1 3 ? 10.52717 -22.50164 -49.78310 1.000 34.39288 34 ARG A N 1
ATOM 993 C CA . ARG B 1 3 ? 10.03255 -21.46782 -50.67306 1.000 32.30674 34 ARG A CA 1
ATOM 994 C C . ARG B 1 3 ? 10.66483 -20.15155 -50.27302 1.000 30.19697 34 ARG A C 1
ATOM 995 O O . ARG B 1 3 ? 11.28523 -20.03525 -49.21619 1.000 29.76296 34 ARG A O 1
ATOM 1003 N N . LYS B 1 4 ? 10.47394 -19.14864 -51.12425 1.000 28.33293 35 LYS A N 1
ATOM 1004 C CA . LYS B 1 4 ? 10.59041 -17.75360 -50.73196 1.000 27.56674 35 LYS A CA 1
ATOM 1005 C C . LYS B 1 4 ? 9.19179 -17.24838 -50.41065 1.000 24.37006 35 LYS A C 1
ATOM 1006 O O . LYS B 1 4 ? 8.25077 -17.47901 -51.17759 1.000 25.07661 35 LYS A O 1
ATOM 1012 N N . THR B 1 5 ? 9.04727 -16.59839 -49.25950 1.000 24.08681 36 THR A N 1
ATOM 1013 C CA . THR B 1 5 ? 7.80587 -15.92357 -48.91284 1.000 23.22812 36 THR A CA 1
ATOM 1014 C C . THR B 1 5 ? 8.14113 -14.57895 -48.28846 1.000 21.43465 36 THR A C 1
ATOM 1015 O O . THR B 1 5 ? 9.25325 -14.35258 -47.81029 1.000 21.34485 36 THR A O 1
ATOM 1019 N N . ASN B 1 6 ? 7.15260 -13.68586 -48.28436 1.000 21.45687 37 ASN A N 1
ATOM 1020 C CA . ASN B 1 6 ? 7.35291 -12.38518 -47.65660 1.000 20.35766 37 ASN A CA 1
ATOM 1021 C C . ASN B 1 6 ? 7.66534 -12.52178 -46.16777 1.000 21.00593 37 ASN A C 1
ATOM 1022 O O . ASN B 1 6 ? 8.52692 -11.80796 -45.63748 1.000 22.41745 37 ASN A O 1
ATOM 1027 N N . GLN B 1 7 ? 7.00140 -13.45510 -45.48139 1.000 19.10341 38 GLN A N 1
ATOM 1028 C CA . GLN B 1 7 ? 7.24126 -13.62087 -44.05206 1.000 18.80671 38 GLN A CA 1
ATOM 1029 C C . GLN B 1 7 ? 8.61510 -14.22593 -43.78285 1.000 19.64031 38 GLN A C 1
ATOM 1030 O O . GLN B 1 7 ? 9.27764 -13.86168 -42.80516 1.000 19.96891 38 GLN A O 1
ATOM 1036 N N . LEU B 1 8 ? 9.06023 -15.15569 -44.63250 1.000 18.93063 39 LEU A N 1
ATOM 1037 C CA . LEU B 1 8 ? 10.39121 -15.72632 -44.44820 1.000 19.46227 39 LEU A CA 1
ATOM 1038 C C . LEU B 1 8 ? 11.48057 -14.69266 -44.71077 1.000 19.81453 39 LEU A C 1
ATOM 1039 O O . LEU B 1 8 ? 12.48748 -14.65364 -43.99601 1.000 20.62130 39 LEU A O 1
ATOM 1044 N N . GLN B 1 9 ? 11.30843 -13.86401 -45.74327 1.000 21.21690 40 GLN A N 1
ATOM 1045 C CA . GLN B 1 9 ? 12.24557 -12.76697 -45.96740 1.000 22.50525 40 GLN A CA 1
ATOM 1046 C C . GLN B 1 9 ? 12.29974 -11.84654 -44.75567 1.000 23.05848 40 GLN A C 1
ATOM 1047 O O . GLN B 1 9 ? 13.37795 -11.38386 -44.36878 1.000 23.89310 40 GLN A O 1
ATOM 1053 N N . TYR B 1 10 ? 11.14289 -11.58406 -44.13720 1.000 21.83850 41 TYR A N 1
ATOM 1054 C CA . TYR B 1 10 ? 11.10280 -10.78138 -42.91701 1.000 20.88312 41 TYR A CA 1
ATOM 1055 C C . TYR B 1 10 ? 11.82440 -11.48517 -41.76961 1.000 20.04649 41 TYR A C 1
ATOM 1056 O O . TYR B 1 10 ? 12.58058 -10.85290 -41.02034 1.000 20.88411 41 TYR A O 1
ATOM 1065 N N . MET B 1 11 ? 11.61490 -12.79629 -41.61740 1.000 20.14250 42 MET A N 1
ATOM 1066 C CA . MET B 1 11 ? 12.33277 -13.51950 -40.57174 1.000 19.88940 42 MET A CA 1
ATOM 1067 C C . MET B 1 11 ? 13.83947 -13.41107 -40.76586 1.000 19.70534 42 MET A C 1
ATOM 1068 O O . MET B 1 11 ? 14.59065 -13.26410 -39.79322 1.000 20.91582 42 MET A O 1
ATOM 1073 N N . GLN B 1 12 ? 14.30261 -13.46669 -42.01565 1.000 19.80999 43 GLN A N 1
ATOM 1074 C CA . GLN B 1 12 ? 15.73801 -13.41197 -42.27506 1.000 21.74074 43 GLN A CA 1
ATOM 1075 C C . GLN B 1 12 ? 16.29536 -12.00383 -42.09676 1.000 22.09021 43 GLN A C 1
ATOM 1076 O O . GLN B 1 12 ? 17.28100 -11.80058 -41.37551 1.000 22.83740 43 GLN A O 1
ATOM 1082 N N . ASN B 1 13 ? 15.68294 -11.02134 -42.75480 1.000 23.16382 44 ASN A N 1
ATOM 1083 C CA . ASN B 1 13 ? 16.27869 -9.69510 -42.88751 1.000 25.93567 44 ASN A CA 1
ATOM 1084 C C . ASN B 1 13 ? 15.88950 -8.73692 -41.77307 1.000 26.31297 44 ASN A C 1
ATOM 1085 O O . ASN B 1 13 ? 16.51979 -7.67633 -41.63631 1.000 27.56095 44 ASN A O 1
ATOM 1090 N N . VAL B 1 14 ? 14.87231 -9.06537 -40.98716 1.000 24.23898 45 VAL A N 1
ATOM 1091 C CA . VAL B 1 14 ? 14.48499 -8.27167 -39.82623 1.000 24.44256 45 VAL A CA 1
ATOM 1092 C C . VAL B 1 14 ? 14.73086 -9.03205 -38.52439 1.000 22.64062 45 VAL A C 1
ATOM 1093 O O . VAL B 1 14 ? 15.49232 -8.58166 -37.66879 1.000 24.41813 45 VAL A O 1
ATOM 1097 N N . VAL B 1 15 ? 14.10961 -10.20122 -38.36680 1.000 20.44379 46 VAL A N 1
ATOM 1098 C CA . VAL B 1 15 ? 14.17449 -10.91094 -37.09031 1.000 20.16673 46 VAL A CA 1
ATOM 1099 C C . VAL B 1 15 ? 15.58417 -11.43023 -36.82633 1.000 18.22540 46 VAL A C 1
ATOM 1100 O O . VAL B 1 15 ? 16.21164 -11.07742 -35.82436 1.000 19.34773 46 VAL A O 1
ATOM 1104 N N . VAL B 1 16 ? 16.09716 -12.28971 -37.71031 1.000 19.52367 47 VAL A N 1
ATOM 1105 C CA . VAL B 1 16 ? 17.41853 -12.87538 -37.47953 1.000 19.89496 47 VAL A CA 1
ATOM 1106 C C . VAL B 1 16 ? 18.50872 -11.81427 -37.55771 1.000 20.38929 47 VAL A C 1
ATOM 1107 O O . VAL B 1 16 ? 19.43601 -11.79685 -36.73810 1.000 20.33401 47 VAL A O 1
ATOM 1111 N N . LYS B 1 17 ? 18.41837 -10.91066 -38.53676 1.000 21.38624 48 LYS A N 1
ATOM 1112 C CA . LYS B 1 17 ? 19.42343 -9.85906 -38.65176 1.000 23.81465 48 LYS A CA 1
ATOM 1113 C C . LYS B 1 17 ? 19.52407 -9.04134 -37.36692 1.000 23.10245 48 LYS A C 1
ATOM 1114 O O . LYS B 1 17 ? 20.63359 -8.73075 -36.90419 1.000 24.07545 48 LYS A O 1
ATOM 1120 N N . THR B 1 18 ? 18.37751 -8.69717 -36.76800 1.000 21.39002 49 THR A N 1
ATOM 1121 C CA . THR B 1 18 ? 18.38000 -7.94027 -35.51393 1.000 20.34570 49 THR A CA 1
ATOM 1122 C C . THR B 1 18 ? 18.91191 -8.78540 -34.36739 1.000 18.85607 49 THR A C 1
ATOM 1123 O O . THR B 1 18 ? 19.75688 -8.33539 -33.58885 1.000 19.71037 49 THR A O 1
ATOM 1127 N N . LEU B 1 19 ? 18.41945 -10.01854 -34.23856 1.000 18.62624 50 LEU A N 1
ATOM 1128 C CA . LEU B 1 19 ? 18.80079 -10.82858 -33.08860 1.000 18.37746 50 LEU A CA 1
ATOM 1129 C C . LEU B 1 19 ? 20.27745 -11.19581 -33.13698 1.000 18.99849 50 LEU A C 1
ATOM 1130 O O . LEU B 1 19 ? 20.94045 -11.24462 -32.09591 1.000 19.58744 50 LEU A O 1
ATOM 1135 N N . TRP B 1 20 ? 20.81025 -11.45235 -34.33683 1.000 19.29923 51 TRP A N 1
ATOM 1136 C CA . TRP B 1 20 ? 22.20197 -11.87701 -34.45315 1.000 18.91415 51 TRP A CA 1
ATOM 1137 C C . TRP B 1 20 ? 23.16047 -10.81102 -33.94091 1.000 19.67962 51 TRP A C 1
ATOM 1138 O O . TRP B 1 20 ? 24.22439 -11.13827 -33.40122 1.000 20.85707 51 TRP A O 1
ATOM 1149 N N . LYS B 1 21 ? 22.80194 -9.53899 -34.09199 1.000 19.81765 52 LYS A N 1
ATOM 1150 C CA . LYS B 1 21 ? 23.64856 -8.44723 -33.63105 1.000 20.36332 52 LYS A CA 1
ATOM 1151 C C . LYS B 1 21 ? 23.44580 -8.11715 -32.16377 1.000 19.08796 52 LYS A C 1
ATOM 1152 O O . LYS B 1 21 ? 24.16610 -7.26295 -31.63481 1.000 20.40684 52 LYS A O 1
ATOM 1158 N N . HIS B 1 22 ? 22.47327 -8.73073 -31.50740 1.000 19.15205 53 HIS A N 1
ATOM 1159 C CA . HIS B 1 22 ? 22.18236 -8.39047 -30.12591 1.000 17.79773 53 HIS A CA 1
ATOM 1160 C C . HIS B 1 22 ? 23.30222 -8.87353 -29.21242 1.000 17.95464 53 HIS A C 1
ATOM 1161 O O . HIS B 1 22 ? 23.88899 -9.94176 -29.42197 1.000 18.54750 53 HIS A O 1
ATOM 1168 N N . GLN B 1 23 ? 23.57066 -8.08313 -28.16995 1.000 18.86990 54 GLN A N 1
ATOM 1169 C CA . GLN B 1 23 ? 24.65332 -8.37190 -27.23764 1.000 19.61499 54 GLN A CA 1
ATOM 1170 C C . GLN B 1 23 ? 24.51215 -9.72897 -26.54026 1.000 20.07071 54 GLN A C 1
ATOM 1171 O O . GLN B 1 23 ? 25.52552 -10.28713 -26.10252 1.000 20.15924 54 GLN A O 1
ATOM 1177 N N . PHE B 1 24 ? 23.29621 -10.27066 -26.42888 1.000 18.89128 55 PHE A N 1
ATOM 1178 C CA . PHE B 1 24 ? 23.05268 -11.52563 -25.72216 1.000 19.19760 55 PHE A CA 1
ATOM 1179 C C . PHE B 1 24 ? 22.87160 -12.72691 -26.64956 1.000 18.20369 55 PHE A C 1
ATOM 1180 O O . PHE B 1 24 ? 22.53088 -13.81153 -26.16486 1.000 19.42695 55 PHE A O 1
ATOM 1188 N N . ALA B 1 25 ? 23.07319 -12.56959 -27.96193 1.000 17.20615 56 ALA A N 1
ATOM 1189 C CA . ALA B 1 25 ? 22.74597 -13.64632 -28.89787 1.000 16.93423 56 ALA A CA 1
ATOM 1190 C C . ALA B 1 25 ? 23.80288 -14.73711 -28.96856 1.000 16.75801 56 ALA A C 1
ATOM 1191 O O . ALA B 1 25 ? 23.47159 -15.87500 -29.33505 1.000 17.89496 56 ALA A O 1
ATOM 1193 N N . TRP B 1 26 ? 25.04610 -14.42763 -28.61050 1.000 18.01927 57 TRP A N 1
ATOM 1194 C CA . TRP B 1 26 ? 26.15403 -15.34524 -28.87093 1.000 17.83457 57 TRP A CA 1
ATOM 1195 C C . TRP B 1 26 ? 26.01390 -16.75396 -28.28724 1.000 18.30020 57 TRP A C 1
ATOM 1196 O O . TRP B 1 26 ? 26.51999 -17.69158 -28.92875 1.000 18.46619 57 TRP A O 1
ATOM 1207 N N . PRO B 1 27 ? 25.38772 -16.98621 -27.12679 1.000 18.04202 58 PRO A N 1
ATOM 1208 C CA . PRO B 1 27 ? 25.26304 -18.37844 -26.65914 1.000 18.15612 58 PRO A CA 1
ATOM 1209 C C . PRO B 1 27 ? 24.42492 -19.23122 -27.57520 1.000 18.46622 58 PRO A C 1
ATOM 1210 O O . PRO B 1 27 ? 24.48119 -20.46572 -27.47459 1.000 20.17424 58 PRO A O 1
ATOM 1214 N N . PHE B 1 28 ? 23.64062 -18.61030 -28.45328 1.000 18.26480 59 PHE A N 1
ATOM 1215 C CA . PHE B 1 28 ? 22.70219 -19.29734 -29.32699 1.000 16.91908 59 PHE A CA 1
ATOM 1216 C C . PHE B 1 28 ? 23.20039 -19.41137 -30.76311 1.000 17.77067 59 PHE A C 1
ATOM 1217 O O . PHE B 1 28 ? 22.44535 -19.84580 -31.63482 1.000 18.56768 59 PHE A O 1
ATOM 1225 N N . TYR B 1 29 ? 24.46060 -19.06187 -31.02474 1.000 17.74623 60 TYR A N 1
ATOM 1226 C CA . TYR B 1 29 ? 24.95271 -19.06045 -32.39721 1.000 18.44013 60 TYR A CA 1
ATOM 1227 C C . TYR B 1 29 ? 25.16906 -20.46075 -32.96239 1.000 18.96185 60 TYR A C 1
ATOM 1228 O O . TYR B 1 29 ? 25.20953 -20.60420 -34.18753 1.000 19.80549 60 TYR A O 1
ATOM 1237 N N . GLN B 1 30 ? 25.34132 -21.47611 -32.11988 1.000 19.55405 61 GLN A N 1
ATOM 1238 C CA . GLN B 1 30 ? 25.71875 -22.81426 -32.55343 1.000 19.95928 61 GLN A CA 1
ATOM 1239 C C . GLN B 1 30 ? 24.91752 -23.84002 -31.77188 1.000 19.47987 61 GLN A C 1
ATOM 1240 O O . GLN B 1 30 ? 24.44883 -23.55889 -30.66401 1.000 19.87561 61 GLN A O 1
ATOM 1246 N N . PRO B 1 31 ? 24.75122 -25.04947 -32.31302 1.000 19.04273 62 PRO A N 1
ATOM 1247 C CA . PRO B 1 31 ? 24.14199 -26.12199 -31.52028 1.000 17.85393 62 PRO A CA 1
ATOM 1248 C C . PRO B 1 31 ? 24.88971 -26.32332 -30.20852 1.000 18.69605 62 PRO A C 1
ATOM 1249 O O . PRO B 1 31 ? 26.11398 -26.18414 -30.14135 1.000 20.35313 62 PRO A O 1
ATOM 1253 N N . VAL B 1 32 ? 24.13654 -26.63746 -29.15327 1.000 19.08968 63 VAL A N 1
ATOM 1254 C CA . VAL B 1 32 ? 24.74580 -27.02924 -27.88462 1.000 19.58540 63 VAL A CA 1
ATOM 1255 C C . VAL B 1 32 ? 25.53007 -28.31820 -28.08637 1.000 20.16651 63 VAL A C 1
ATOM 1256 O O . VAL B 1 32 ? 24.97112 -29.34590 -28.49465 1.000 21.88600 63 VAL A O 1
ATOM 1260 N N . ASP B 1 33 ? 26.82792 -28.28496 -27.77348 1.000 20.66670 64 ASP A N 1
ATOM 1261 C CA . ASP B 1 33 ? 27.67058 -29.47968 -27.82366 1.000 22.38999 64 ASP A CA 1
ATOM 1262 C C . ASP B 1 33 ? 27.83962 -29.98022 -26.39328 1.000 21.39403 64 ASP A C 1
ATOM 1263 O O . ASP B 1 33 ? 28.65798 -29.46025 -25.63352 1.000 20.76453 64 ASP A O 1
ATOM 1268 N N . ALA B 1 34 ? 27.06931 -31.00854 -26.03508 1.000 21.78949 65 ALA A N 1
ATOM 1269 C CA . ALA B 1 34 ? 27.01817 -31.47049 -24.65325 1.000 23.52632 65 ALA A CA 1
ATOM 1270 C C . ALA B 1 34 ? 28.31343 -32.14104 -24.22243 1.000 25.18336 65 ALA A C 1
ATOM 1271 O O . ALA B 1 34 ? 28.57529 -32.25019 -23.01813 1.000 27.39117 65 ALA A O 1
ATOM 1273 N N . ILE B 1 35 ? 29.13381 -32.57860 -25.17298 1.000 25.02560 66 ILE A N 1
ATOM 1274 C CA . ILE B 1 35 ? 30.43169 -33.13876 -24.81763 1.000 27.28193 66 ILE A CA 1
ATOM 1275 C C . ILE B 1 35 ? 31.42472 -32.03008 -24.50135 1.000 28.22230 66 ILE A C 1
ATOM 1276 O O . ILE B 1 35 ? 32.02735 -32.00228 -23.42302 1.000 29.73629 66 ILE A O 1
ATOM 1281 N N . LYS B 1 36 ? 31.60446 -31.09085 -25.43077 1.000 27.04162 67 LYS A N 1
ATOM 1282 C CA . LYS B 1 36 ? 32.56973 -30.02097 -25.20016 1.000 28.09768 67 LYS A CA 1
ATOM 1283 C C . LYS B 1 36 ? 32.16816 -29.16828 -24.00414 1.000 27.77677 67 LYS A C 1
ATOM 1284 O O . LYS B 1 36 ? 33.02146 -28.75663 -23.20703 1.000 28.37743 67 LYS A O 1
ATOM 1290 N N . LEU B 1 37 ? 30.87507 -28.91535 -23.84543 1.000 25.45245 68 LEU A N 1
ATOM 1291 C CA . LEU B 1 37 ? 30.40168 -28.08024 -22.75344 1.000 24.55039 68 LEU A CA 1
ATOM 1292 C C . LEU B 1 37 ? 30.21164 -28.84165 -21.45572 1.000 25.71795 68 LEU A C 1
ATOM 1293 O O . LEU B 1 37 ? 29.80722 -28.22707 -20.46649 1.000 27.33630 68 LEU A O 1
ATOM 1298 N N . ASN B 1 38 ? 30.44644 -30.15550 -21.43851 1.000 25.97030 69 ASN A N 1
ATOM 1299 C CA . ASN B 1 38 ? 30.35577 -30.93579 -20.20899 1.000 27.39247 69 ASN A CA 1
ATOM 1300 C C . ASN B 1 38 ? 28.94849 -30.84781 -19.61226 1.000 27.91392 69 ASN A C 1
ATOM 1301 O O . ASN B 1 38 ? 28.75333 -30.43119 -18.46870 1.000 29.53931 69 ASN A O 1
ATOM 1306 N N . LEU B 1 39 ? 27.95756 -31.23682 -20.42716 1.000 25.17501 70 LEU A N 1
ATOM 1307 C CA . LEU B 1 39 ? 26.54297 -31.23630 -20.05295 1.000 23.91490 70 LEU A CA 1
ATOM 1308 C C . LEU B 1 39 ? 26.01496 -32.65750 -20.21492 1.000 24.52778 70 LEU A C 1
ATOM 1309 O O . LEU B 1 39 ? 25.27889 -32.95555 -21.16966 1.000 24.74283 70 LEU A O 1
ATOM 1314 N N . PRO B 1 40 ? 26.35606 -33.56136 -19.29382 1.000 24.80999 71 PRO A N 1
ATOM 1315 C CA . PRO B 1 40 ? 26.00179 -34.97621 -19.49011 1.000 24.06483 71 PRO A CA 1
ATOM 1316 C C . PRO B 1 40 ? 24.50802 -35.26736 -19.45455 1.000 24.31312 71 PRO A C 1
ATOM 1317 O O . PRO B 1 40 ? 24.10785 -36.35816 -19.87943 1.000 25.58185 71 PRO A O 1
ATOM 1321 N N . ASP B 1 41 ? 23.67288 -34.34837 -18.97232 1.000 23.12583 72 ASP A N 1
ATOM 1322 C CA . ASP B 1 41 ? 22.22794 -34.55817 -18.93078 1.000 23.28357 72 ASP A CA 1
ATOM 1323 C C . ASP B 1 41 ? 21.46803 -33.79170 -20.00330 1.000 21.68371 72 ASP A C 1
ATOM 1324 O O . ASP B 1 41 ? 20.23295 -33.84550 -20.02146 1.000 20.99790 72 ASP A O 1
ATOM 1329 N N . TYR B 1 42 ? 22.16437 -33.08784 -20.89493 1.000 18.73753 73 TYR A N 1
ATOM 1330 C CA . TYR B 1 42 ? 21.47032 -32.21875 -21.84221 1.000 17.22318 73 TYR A CA 1
ATOM 1331 C C . TYR B 1 42 ? 20.56614 -33.02126 -22.77337 1.000 17.41489 73 TYR A C 1
ATOM 1332 O O . TYR B 1 42 ? 19.39637 -32.68235 -22.97371 1.000 17.72289 73 TYR A O 1
ATOM 1341 N N . HIS B 1 43 ? 21.09144 -34.08617 -23.36460 1.000 19.15414 74 HIS A N 1
ATOM 1342 C CA . HIS B 1 43 ? 20.26876 -34.82810 -24.30730 1.000 20.93257 74 HIS A CA 1
ATOM 1343 C C . HIS B 1 43 ? 19.21172 -35.68213 -23.61810 1.000 19.67284 74 HIS A C 1
ATOM 1344 O O . HIS B 1 43 ? 18.19245 -35.98336 -24.23707 1.000 20.00198 74 HIS A O 1
ATOM 1351 N N . LYS B 1 44 ? 19.40726 -36.03572 -22.34606 1.000 20.26179 75 LYS A N 1
ATOM 1352 C CA . LYS B 1 44 ? 18.33579 -36.67651 -21.59148 1.000 20.51950 75 LYS A CA 1
ATOM 1353 C C . LYS B 1 44 ? 17.13036 -35.75874 -21.46714 1.000 19.93607 75 LYS A C 1
ATOM 1354 O O . LYS B 1 44 ? 15.97896 -36.21013 -21.55907 1.000 20.63345 75 LYS A O 1
ATOM 1360 N N . ILE B 1 45 ? 17.38022 -34.46789 -21.26924 1.000 19.79988 76 ILE A N 1
ATOM 1361 C CA . ILE B 1 45 ? 16.32666 -33.50054 -20.99525 1.000 19.25471 76 ILE A CA 1
ATOM 1362 C C . ILE B 1 45 ? 15.76176 -32.89219 -22.27585 1.000 18.66328 76 ILE A C 1
ATOM 1363 O O . ILE B 1 45 ? 14.55711 -32.63100 -22.36017 1.000 19.51087 76 ILE A O 1
ATOM 1368 N N . ILE B 1 46 ? 16.60723 -32.67220 -23.28336 1.000 17.46975 77 I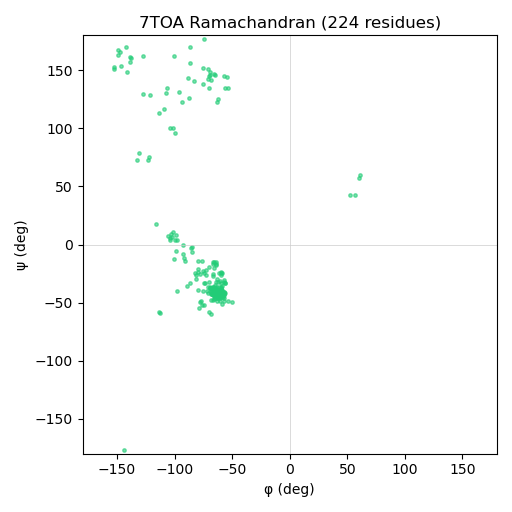LE A N 1
ATOM 1369 C CA . ILE B 1 46 ? 16.25783 -31.90949 -24.48255 1.000 16.49533 77 ILE A CA 1
ATOM 1370 C C . ILE B 1 46 ? 16.27064 -32.87109 -25.66376 1.000 17.09965 77 ILE A C 1
ATOM 1371 O O . ILE B 1 46 ? 17.33326 -33.36680 -26.05818 1.000 18.85246 77 ILE A O 1
ATOM 1376 N N . LYS B 1 47 ? 15.09878 -33.11837 -26.25374 1.000 17.04839 78 LYS A N 1
ATOM 1377 C CA . LYS B 1 47 ? 15.00102 -34.06702 -27.35293 1.000 18.12812 78 LYS A CA 1
ATOM 1378 C C . LYS B 1 47 ? 14.93947 -33.40490 -28.72182 1.000 18.08962 78 LYS A C 1
ATOM 1379 O O . LYS B 1 47 ? 15.06994 -34.09878 -29.73379 1.000 19.88760 78 LYS A O 1
ATOM 1385 N N . ASN B 1 48 ? 14.72795 -32.09213 -28.78595 1.000 18.07047 79 ASN A N 1
ATOM 1386 C CA . ASN B 1 48 ? 14.59283 -31.37461 -30.04937 1.000 18.28316 79 ASN A CA 1
ATOM 1387 C C . ASN B 1 48 ? 15.49721 -30.14955 -30.00399 1.000 17.00459 79 ASN A C 1
ATOM 1388 O O . ASN B 1 48 ? 15.03438 -29.02474 -29.77307 1.000 17.18931 79 ASN A O 1
ATOM 1393 N N . PRO B 1 49 ? 16.79567 -30.33289 -30.21490 1.000 17.30143 80 PRO A N 1
ATOM 1394 C CA . PRO B 1 49 ? 17.73186 -29.20718 -30.09555 1.000 17.17868 80 PRO A CA 1
ATOM 1395 C C . PRO B 1 49 ? 17.54533 -28.19966 -31.21902 1.000 17.50880 80 PRO A C 1
ATOM 1396 O O . PRO B 1 49 ? 17.22250 -28.54916 -32.35708 1.000 19.08937 80 PRO A O 1
ATOM 1400 N N . MET B 1 50 ? 17.76034 -26.92711 -30.88762 1.000 15.36271 81 MET A N 1
ATOM 1401 C CA . MET B 1 50 ? 17.71787 -25.87956 -31.89317 1.000 15.98113 81 MET A CA 1
ATOM 1402 C C . MET B 1 50 ? 18.60725 -24.72326 -31.45241 1.000 16.82102 81 MET A C 1
ATOM 1403 O O . MET B 1 50 ? 18.82746 -24.51104 -30.26044 1.000 17.70261 81 MET A O 1
ATOM 1408 N N . ASP B 1 51 ? 19.12040 -23.98674 -32.43193 1.000 16.74623 82 ASP A N 1
ATOM 1409 C CA . ASP B 1 51 ? 19.95547 -22.82664 -32.16913 1.000 16.04952 82 ASP A CA 1
ATOM 1410 C C . ASP B 1 51 ? 19.75132 -21.83297 -33.29820 1.000 17.14071 82 ASP A C 1
ATOM 1411 O O . ASP B 1 51 ? 19.19431 -22.15996 -34.35117 1.000 17.11509 82 ASP A O 1
ATOM 1416 N N . MET B 1 52 ? 20.23172 -20.60748 -33.07835 1.000 17.01921 83 MET A N 1
ATOM 1417 C CA . MET B 1 52 ? 19.96999 -19.56203 -34.05504 1.000 18.42133 83 MET A CA 1
ATOM 1418 C C . MET B 1 52 ? 20.86571 -19.67307 -35.28051 1.000 18.20103 83 MET A C 1
ATOM 1419 O O . MET B 1 52 ? 20.48219 -19.21569 -36.36248 1.000 19.47851 83 MET A O 1
ATOM 1424 N N . GLY B 1 53 ? 22.04580 -20.27799 -35.14910 1.000 18.28231 84 GLY A N 1
ATOM 1425 C CA . GLY B 1 53 ? 22.85788 -20.51392 -36.33132 1.000 19.04555 84 GLY A CA 1
ATOM 1426 C C . GLY B 1 53 ? 22.17431 -21.45614 -37.30338 1.000 19.63486 84 GLY A C 1
ATOM 1427 O O . GLY B 1 53 ? 22.19812 -21.24055 -38.51982 1.000 19.85105 84 GLY A O 1
ATOM 1428 N N . THR B 1 54 ? 21.54572 -22.50957 -36.77654 1.000 18.63427 85 THR A N 1
ATOM 1429 C CA . THR B 1 54 ? 20.78972 -23.42057 -37.62419 1.000 18.57524 85 THR A CA 1
ATOM 1430 C C . THR B 1 54 ? 19.61473 -22.70684 -38.27528 1.000 18.19625 85 THR A C 1
ATOM 1431 O O . THR B 1 54 ? 19.33600 -22.91291 -39.46096 1.000 19.48169 85 THR A O 1
ATOM 1435 N N . ILE B 1 55 ? 18.92448 -21.84713 -37.51948 1.000 16.73204 86 ILE A N 1
ATOM 1436 C CA . ILE B 1 55 ? 17.79520 -21.10688 -38.08057 1.000 17.06198 86 ILE A CA 1
ATOM 1437 C C . ILE B 1 55 ? 18.26450 -20.20330 -39.21310 1.000 18.96889 86 ILE A C 1
ATOM 1438 O O . ILE B 1 55 ? 17.64037 -20.13723 -40.28139 1.000 19.15797 86 ILE A O 1
ATOM 1443 N N . LYS B 1 56 ? 19.37722 -19.49559 -38.99542 1.000 19.61551 87 LYS A N 1
ATOM 1444 C CA . LYS B 1 56 ? 19.89782 -18.58647 -40.01340 1.000 20.64118 87 LYS A CA 1
ATOM 1445 C C . LYS B 1 56 ? 20.28851 -19.34255 -41.27681 1.000 22.34713 87 LYS A C 1
ATOM 1446 O O . LYS B 1 56 ? 19.96544 -18.91608 -42.39193 1.000 23.96585 87 LYS A O 1
ATOM 1452 N N . LYS B 1 57 ? 20.96451 -20.48249 -41.12031 1.000 22.71937 88 LYS A N 1
ATOM 1453 C CA . LYS B 1 57 ? 21.37107 -21.25910 -42.28486 1.000 24.74239 88 LYS A CA 1
ATOM 1454 C C . LYS B 1 57 ? 20.15424 -21.79003 -43.03263 1.000 25.00909 88 LYS A C 1
ATOM 1455 O O . LYS B 1 57 ? 20.12778 -21.79137 -44.26960 1.000 25.99305 88 LYS A O 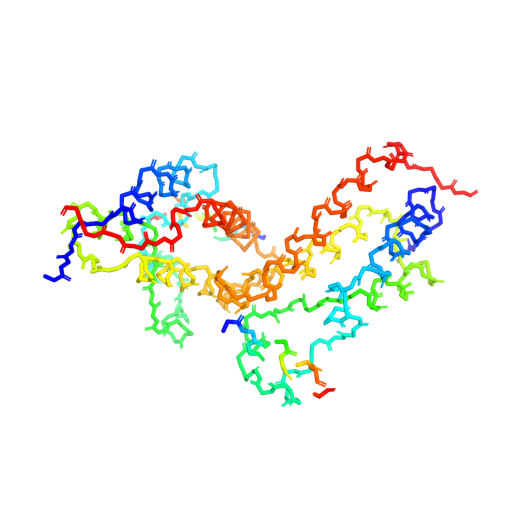1
ATOM 1461 N N . ARG B 1 58 ? 19.12410 -22.21830 -42.29647 1.000 23.64261 89 ARG A N 1
ATOM 1462 C CA . ARG B 1 58 ? 17.89280 -22.66927 -42.94000 1.000 22.20045 89 ARG A CA 1
ATOM 1463 C C . ARG B 1 58 ? 17.26750 -21.55970 -43.77912 1.000 22.58454 89 ARG A C 1
ATOM 1464 O O . ARG B 1 58 ? 16.79524 -21.80564 -44.89788 1.000 23.20454 89 ARG A O 1
ATOM 1472 N N . LEU B 1 59 ? 17.27516 -20.32703 -43.27068 1.000 23.13100 90 LEU A N 1
ATOM 1473 C CA . LEU B 1 59 ? 16.74679 -19.21751 -44.05760 1.000 24.12234 90 LEU A CA 1
ATOM 1474 C C . LEU B 1 59 ? 17.60036 -18.96051 -45.29238 1.000 26.22589 90 LEU A C 1
ATOM 1475 O O . LEU B 1 59 ? 17.06563 -18.75645 -46.39000 1.000 27.15932 90 LEU A O 1
ATOM 1480 N N . GLU B 1 60 ? 18.92786 -18.96482 -45.13437 1.000 28.01071 91 GLU A N 1
ATOM 1481 C CA . GLU B 1 60 ? 19.82173 -18.73205 -46.26400 1.000 30.88655 91 GLU A CA 1
ATOM 1482 C C . GLU B 1 60 ? 19.76586 -19.84857 -47.29731 1.000 32.12205 91 GLU A C 1
ATOM 1483 O O . GLU B 1 60 ? 20.07291 -19.60401 -48.46673 1.000 33.79314 91 GLU A O 1
ATOM 1489 N N . ASN B 1 61 ? 19.39129 -21.06231 -46.90122 1.000 32.79029 92 ASN A N 1
ATOM 1490 C CA . ASN B 1 61 ? 19.32562 -22.18822 -47.82240 1.000 35.39053 92 ASN A CA 1
ATOM 1491 C C . ASN B 1 61 ? 17.90908 -22.49813 -48.28209 1.000 35.19742 92 ASN A C 1
ATOM 1492 O O . ASN B 1 61 ? 17.68877 -23.54469 -48.89852 1.000 36.13494 92 ASN A O 1
ATOM 1497 N N . ASN B 1 62 ? 16.95050 -21.61616 -47.99677 1.000 34.26924 93 ASN A N 1
ATOM 1498 C CA . ASN B 1 62 ? 15.54986 -21.82052 -48.37567 1.000 33.64185 93 ASN A CA 1
ATOM 1499 C C . ASN B 1 62 ? 15.02887 -23.18141 -47.91693 1.000 29.64490 93 ASN A C 1
ATOM 1500 O O . ASN B 1 62 ? 14.33225 -23.88960 -48.64864 1.000 29.49405 93 ASN A O 1
ATOM 1505 N N . TYR B 1 63 ? 15.37926 -23.54435 -46.68113 1.000 26.10357 94 TYR A N 1
ATOM 1506 C CA . TYR B 1 63 ? 14.93820 -24.81138 -46.11061 1.000 24.27418 94 TYR A CA 1
ATOM 1507 C C . TYR B 1 63 ? 13.47318 -24.75928 -45.70820 1.000 22.88316 94 TYR A C 1
ATOM 1508 O O . TYR B 1 63 ? 12.77229 -25.78008 -45.76867 1.000 23.51162 94 TYR A O 1
ATOM 1517 N N . TYR B 1 64 ? 13.00598 -23.59434 -45.27437 1.000 21.33268 95 TYR A N 1
ATOM 1518 C CA . TYR B 1 64 ? 11.65836 -23.45730 -44.75245 1.000 21.35095 95 TYR A CA 1
ATOM 1519 C C . TYR B 1 64 ? 10.65551 -23.27075 -45.87966 1.000 21.52099 95 TYR A C 1
ATOM 1520 O O . TYR B 1 64 ? 10.90978 -22.55360 -46.85249 1.000 23.14784 95 TYR A O 1
ATOM 1529 N N . TRP B 1 65 ? 9.50003 -23.91062 -45.72432 1.000 21.31847 96 TRP A N 1
ATOM 1530 C CA . TRP B 1 65 ? 8.33836 -23.68362 -46.56952 1.000 21.33939 96 TRP A CA 1
ATOM 1531 C C . TRP B 1 65 ? 7.48541 -22.52797 -46.06295 1.000 22.10774 96 TRP A C 1
ATOM 1532 O O . TRP B 1 65 ? 6.89012 -21.79944 -46.87038 1.000 22.87715 96 TRP A O 1
ATOM 1543 N N . SER B 1 66 ? 7.41715 -22.33573 -44.74674 1.000 21.02255 97 SER A N 1
ATOM 1544 C CA . SER B 1 66 ? 6.61288 -21.27101 -44.16937 1.000 20.75647 97 SER A CA 1
ATOM 1545 C C . SER B 1 66 ? 7.33699 -20.65687 -42.98385 1.000 19.58086 97 SER A C 1
ATOM 1546 O O . SER B 1 66 ? 8.06008 -21.33748 -42.25008 1.000 19.29854 97 SER A O 1
ATOM 1549 N N . ALA B 1 67 ? 7.10449 -19.35993 -42.78612 1.000 19.03029 98 ALA A N 1
ATOM 1550 C CA . ALA B 1 67 ? 7.62840 -18.68012 -41.60681 1.000 18.08280 98 ALA A CA 1
ATOM 1551 C C . ALA B 1 67 ? 7.12687 -19.29213 -40.30753 1.000 18.21545 98 ALA A C 1
ATOM 1552 O O . ALA B 1 67 ? 7.79424 -19.14993 -39.28069 1.000 18.97011 98 ALA A O 1
ATOM 1554 N N . SER B 1 68 ? 5.97773 -19.97637 -40.32100 1.000 18.89431 99 SER A N 1
ATOM 1555 C CA . SER B 1 68 ? 5.52777 -20.65597 -39.10982 1.000 18.48687 99 SER A CA 1
ATOM 1556 C C . SER B 1 68 ? 6.56868 -21.65217 -38.60833 1.000 17.11448 99 SER A C 1
ATOM 1557 O O . SER B 1 68 ? 6.68713 -21.86748 -37.39666 1.000 17.87084 99 SER A O 1
ATOM 1560 N N . GLU B 1 69 ? 7.33140 -22.26462 -39.51659 1.000 16.29996 100 GLU A N 1
ATOM 1561 C CA . GLU B 1 69 ? 8.35936 -23.20994 -39.09223 1.000 17.13337 100 GLU A CA 1
ATOM 1562 C C . GLU B 1 69 ? 9.50594 -22.48346 -38.42479 1.000 17.67652 100 GLU A C 1
ATOM 1563 O O . GLU B 1 69 ? 10.05978 -22.95248 -37.41721 1.000 17.88705 100 GLU A O 1
ATOM 1569 N N . CYS B 1 70 ? 9.89699 -21.34479 -38.99399 1.000 17.59381 101 CYS A N 1
ATOM 1570 C CA . CYS B 1 70 ? 11.00564 -20.60058 -38.42478 1.000 18.05620 101 CYS A CA 1
ATOM 1571 C C . CYS B 1 70 ? 10.62792 -20.04621 -37.05599 1.000 16.54198 101 CYS A C 1
ATOM 1572 O O . CYS B 1 70 ? 11.43187 -20.11154 -36.11791 1.000 16.50254 101 CYS A O 1
ATOM 1575 N N . MET B 1 71 ? 9.39794 -19.52912 -36.91111 1.000 16.89851 102 MET A N 1
ATOM 1576 C CA . MET B 1 71 ? 8.92677 -19.08840 -35.59790 1.000 17.46021 102 MET A CA 1
ATOM 1577 C C . MET B 1 71 ? 8.91402 -20.22947 -34.58047 1.000 17.23928 102 MET A C 1
ATOM 1578 O O . MET B 1 71 ? 9.27816 -20.03682 -33.41144 1.000 16.85721 102 MET A O 1
ATOM 1583 N N . GLN B 1 72 ? 8.50630 -21.42876 -35.00065 1.000 16.55275 103 GLN A N 1
ATOM 1584 C CA . GLN B 1 72 ? 8.51525 -22.55288 -34.07033 1.000 15.74877 103 GLN A CA 1
ATOM 1585 C C . GLN B 1 72 ? 9.93885 -22.95570 -33.70112 1.000 16.15359 103 GLN A C 1
ATOM 1586 O O . GLN B 1 72 ? 10.20049 -23.33237 -32.55346 1.000 16.93171 103 GLN A O 1
ATOM 1592 N N . ASP B 1 73 ? 10.87273 -22.89101 -34.65215 1.000 15.68287 104 ASP A N 1
ATOM 1593 C CA . ASP B 1 73 ? 12.25771 -23.20436 -34.30545 1.000 15.39314 104 ASP A CA 1
ATOM 1594 C C . ASP B 1 73 ? 12.78885 -22.23028 -33.26083 1.000 15.65891 104 ASP A C 1
ATOM 1595 O O . ASP B 1 73 ? 13.50841 -22.63286 -32.34430 1.000 16.33863 104 ASP A O 1
ATOM 1600 N N . PHE B 1 74 ? 12.46395 -20.93749 -33.38700 1.000 15.85231 105 PHE A N 1
ATOM 1601 C CA . PHE B 1 74 ? 12.82408 -20.00202 -32.32332 1.000 15.77056 105 PHE A CA 1
ATOM 1602 C C . PHE B 1 74 ? 12.17356 -20.40010 -31.00619 1.000 15.21153 105 PHE A C 1
ATOM 1603 O O . PHE B 1 74 ? 12.82356 -20.39028 -29.95668 1.000 15.54897 105 PHE A O 1
ATOM 1611 N N . ASN B 1 75 ? 10.87727 -20.73285 -31.03599 1.000 16.07668 106 ASN A N 1
ATOM 1612 C CA . ASN B 1 75 ? 10.20698 -21.12925 -29.80269 1.000 16.32472 106 ASN A CA 1
ATOM 1613 C C . ASN B 1 75 ? 10.88918 -22.34046 -29.17187 1.000 17.16385 106 ASN A C 1
ATOM 1614 O O . ASN B 1 75 ? 11.09256 -22.38302 -27.95256 1.000 17.85360 106 ASN A O 1
ATOM 1619 N N . THR B 1 76 ? 11.26155 -23.32709 -29.98996 1.000 16.76783 107 THR A N 1
ATOM 1620 C CA . THR B 1 76 ? 11.95821 -24.50242 -29.47050 1.000 15.64644 107 THR A CA 1
ATOM 1621 C C . THR B 1 76 ? 13.29729 -24.11883 -28.85055 1.000 15.83962 107 THR A C 1
ATOM 1622 O O . THR B 1 76 ? 13.64308 -24.58279 -27.75589 1.000 16.04648 107 THR A O 1
ATOM 1626 N N . MET B 1 77 ? 14.07136 -23.27786 -29.54455 1.000 15.44394 108 MET A N 1
ATOM 1627 C CA . MET B 1 77 ? 15.37249 -22.85546 -29.02543 1.000 15.61023 108 MET A CA 1
ATOM 1628 C C . MET B 1 77 ? 15.23718 -22.20840 -27.65157 1.000 15.14875 108 MET A C 1
ATOM 1629 O O . MET B 1 77 ? 15.97557 -22.53944 -26.70909 1.000 15.91668 108 MET A O 1
ATOM 1634 N N . PHE B 1 78 ? 14.30135 -21.26988 -27.52349 1.000 15.10819 109 PHE A N 1
ATOM 1635 C CA . PHE B 1 78 ? 14.11571 -20.57685 -26.25525 1.000 14.54976 109 PHE A CA 1
ATOM 1636 C C . PHE B 1 78 ? 13.59216 -21.52331 -25.18108 1.000 14.47929 109 PHE A C 1
ATOM 1637 O O . PHE B 1 78 ? 14.11552 -21.55110 -24.06226 1.000 15.89703 109 PHE A O 1
ATOM 1645 N N . THR B 1 79 ? 12.55659 -22.30626 -25.50148 1.000 14.12579 110 THR A N 1
ATOM 1646 C CA A THR B 1 79 ? 11.95822 -23.18672 -24.50400 0.658 14.76702 110 THR A CA 1
ATOM 1647 C CA B THR B 1 79 ? 11.96351 -23.18308 -24.49313 0.342 15.29337 110 THR A CA 1
ATOM 1648 C C . THR B 1 79 ? 12.96283 -24.21534 -23.99731 1.000 15.60951 110 THR A C 1
ATOM 1649 O O . THR B 1 79 ? 12.99452 -24.52041 -22.79867 1.000 16.87630 110 THR A O 1
ATOM 1656 N N . ASN B 1 80 ? 13.80028 -24.75324 -24.89929 1.000 14.36457 111 ASN A N 1
ATOM 1657 C CA . ASN B 1 80 ? 14.83231 -25.69466 -24.45852 1.000 14.24154 111 ASN A CA 1
ATOM 1658 C C . ASN B 1 80 ? 15.71173 -25.05166 -23.40310 1.000 15.36013 111 ASN A C 1
ATOM 1659 O O . ASN B 1 80 ? 16.07781 -25.68943 -22.41140 1.000 16.32591 111 ASN A O 1
ATOM 1664 N N . CYS B 1 81 ? 16.05230 -23.77858 -23.60103 1.000 15.51931 112 CYS A N 1
ATOM 1665 C CA . CYS B 1 81 ? 16.92094 -23.09145 -22.65987 1.000 15.04498 112 CYS A CA 1
ATOM 1666 C C . CYS B 1 81 ? 16.26640 -22.99090 -21.28945 1.000 15.38666 112 CYS A C 1
ATOM 1667 O O . CYS B 1 81 ? 16.91958 -23.23133 -20.26696 1.000 15.68961 112 CYS A O 1
ATOM 1670 N N . TYR B 1 82 ? 14.96718 -22.66766 -21.25102 1.000 15.40308 113 TYR A N 1
ATOM 1671 C CA . TYR B 1 82 ? 14.25058 -22.56711 -19.98178 1.000 15.95097 113 TYR A CA 1
ATOM 1672 C C . TYR B 1 82 ? 14.07498 -23.92771 -19.31598 1.000 16.27287 113 TYR A C 1
ATOM 1673 O O . TYR B 1 82 ? 14.10254 -24.02604 -18.08260 1.000 17.39969 113 TYR A O 1
ATOM 1682 N N . ILE B 1 83 ? 13.84312 -24.97673 -20.10749 1.000 17.12101 114 ILE A N 1
ATOM 1683 C CA . ILE B 1 83 ? 13.68997 -26.31291 -19.53498 1.000 16.89937 114 ILE A CA 1
ATOM 1684 C C . ILE B 1 83 ? 14.99317 -26.78944 -18.91128 1.000 18.65204 114 ILE A C 1
ATOM 1685 O O . ILE B 1 83 ? 14.99529 -27.35611 -17.81346 1.000 20.42404 114 ILE A O 1
ATOM 1690 N N . TYR B 1 84 ? 16.12045 -26.55138 -19.58340 1.000 16.90774 115 TYR A N 1
ATOM 1691 C CA . TYR B 1 84 ? 17.37141 -27.145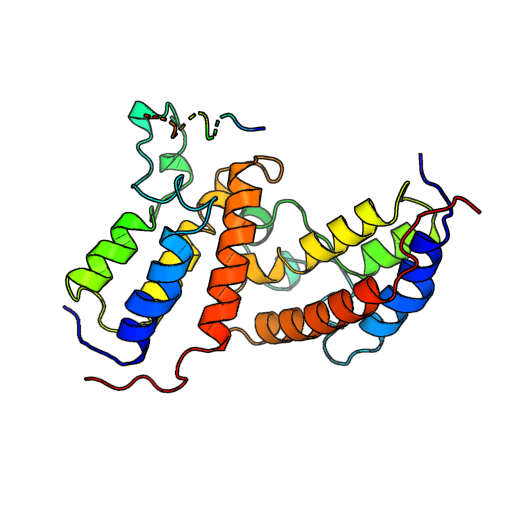10 -19.12597 1.000 17.16188 115 TYR A CA 1
ATOM 1692 C C . TYR B 1 84 ? 17.98801 -26.37423 -17.96548 1.000 18.45040 115 TYR A C 1
ATOM 1693 O O . TYR B 1 84 ? 18.53691 -26.97576 -17.03616 1.000 19.87284 115 TYR A O 1
ATOM 1702 N N . ASN B 1 85 ? 17.91426 -25.04983 -17.99616 1.000 17.61484 116 ASN A N 1
ATOM 1703 C CA . ASN B 1 85 ? 18.65983 -24.21658 -17.06699 1.000 17.97151 116 ASN A CA 1
ATOM 1704 C C . ASN B 1 85 ? 17.76597 -23.72584 -15.93311 1.000 19.69455 116 ASN A C 1
ATOM 1705 O O . ASN B 1 85 ? 16.53734 -23.75662 -16.01712 1.000 20.44912 116 ASN A O 1
ATOM 1710 N N . LYS B 1 86 ? 18.40818 -23.27463 -14.85673 1.000 21.54276 117 LYS A N 1
ATOM 1711 C CA . LYS B 1 86 ? 17.68295 -22.72347 -13.72335 1.000 22.76880 117 LYS A CA 1
ATOM 1712 C C . LYS B 1 86 ? 17.17305 -21.32035 -14.05151 1.000 22.06263 117 LYS A C 1
ATOM 1713 O O . LYS B 1 86 ? 17.77959 -20.59621 -14.84621 1.000 21.82244 117 LYS A O 1
ATOM 1719 N N . PRO B 1 87 ? 16.06208 -20.90331 -13.43922 1.000 22.84026 118 PRO A N 1
ATOM 1720 C CA . PRO B 1 87 ? 15.50299 -19.58223 -13.76413 1.000 24.12561 118 PRO A CA 1
ATOM 1721 C C . PRO B 1 87 ? 16.39606 -18.42981 -13.34903 1.000 25.39449 118 PRO A C 1
ATOM 1722 O O . PRO B 1 87 ? 16.18441 -17.30423 -13.82089 1.000 26.20539 118 PRO A O 1
ATOM 1726 N N . THR B 1 88 ? 17.38711 -18.67781 -12.49673 1.000 27.18590 119 THR A N 1
ATOM 1727 C CA . THR B 1 88 ? 18.33846 -17.66251 -12.07158 1.000 28.06024 119 THR A CA 1
ATOM 1728 C C . THR B 1 88 ? 19.59914 -17.62622 -12.92726 1.000 27.17366 119 THR A C 1
ATOM 1729 O O . THR B 1 88 ? 20.41453 -16.70965 -12.76316 1.000 27.39956 119 THR A O 1
ATOM 1733 N N . ASP B 1 89 ? 19.78341 -18.58554 -13.83005 1.000 24.98976 120 ASP A N 1
ATOM 1734 C CA . ASP B 1 89 ? 20.98920 -18.60578 -14.64892 1.000 25.38825 120 ASP A CA 1
ATOM 1735 C C . ASP B 1 89 ? 20.98967 -17.43422 -15.62244 1.000 24.22935 120 ASP A C 1
ATOM 1736 O O . ASP B 1 89 ? 19.95167 -17.07610 -16.19028 1.000 24.37918 120 ASP A O 1
ATOM 1741 N N . ASP B 1 90 ? 22.17233 -16.84680 -15.83481 1.000 24.20055 121 ASP A N 1
ATOM 1742 C CA . ASP B 1 90 ? 22.25763 -15.68720 -16.72172 1.000 24.42002 121 ASP A CA 1
ATOM 1743 C C . ASP B 1 90 ? 21.77472 -16.02208 -18.12920 1.000 22.69701 121 ASP A C 1
ATOM 1744 O O . ASP B 1 90 ? 21.14273 -15.19072 -18.78855 1.000 21.38181 121 ASP A O 1
ATOM 1749 N N . ILE B 1 91 ? 22.05366 -17.23671 -18.60710 1.000 21.24484 122 ILE A N 1
ATOM 1750 C CA . ILE B 1 91 ? 21.65893 -17.59041 -19.96914 1.000 19.51430 122 ILE A CA 1
ATOM 1751 C C . ILE B 1 91 ? 20.14757 -17.50945 -20.14712 1.000 18.08522 122 ILE A C 1
ATOM 1752 O O . ILE B 1 91 ? 19.65424 -17.18771 -21.23933 1.000 17.73707 122 ILE A O 1
ATOM 1757 N N . VAL B 1 92 ? 19.39106 -17.78477 -19.08493 1.000 19.66885 123 VAL A N 1
ATOM 1758 C CA . VAL B 1 92 ? 17.93522 -17.71355 -19.16473 1.000 20.15458 123 VAL A CA 1
ATOM 1759 C C . VAL B 1 92 ? 17.47259 -16.26394 -19.24672 1.000 20.16963 123 VAL A C 1
ATOM 1760 O O . VAL B 1 92 ? 16.54461 -15.93242 -19.99483 1.000 19.57031 123 VAL A O 1
ATOM 1764 N N . LEU B 1 93 ? 18.11824 -15.37693 -18.48991 1.000 20.85459 124 LEU A N 1
ATOM 1765 C CA . LEU B 1 93 ? 17.79875 -13.95592 -18.59071 1.000 20.98907 124 LEU A CA 1
ATOM 1766 C C . LEU B 1 93 ? 18.14897 -13.40657 -19.97140 1.000 19.51820 124 LEU A C 1
ATOM 1767 O O . LEU B 1 93 ? 17.42832 -12.55493 -20.51184 1.000 20.53730 124 LEU A O 1
ATOM 1772 N N . MET B 1 94 ? 19.25309 -13.87729 -20.55607 1.000 18.42612 125 MET A N 1
ATOM 1773 C CA . MET B 1 94 ? 19.61184 -13.47775 -21.91445 1.000 18.34574 125 MET A CA 1
ATOM 1774 C C . MET B 1 94 ? 18.58678 -13.97630 -22.92080 1.000 18.15041 125 MET A C 1
ATOM 1775 O O . MET B 1 94 ? 18.13929 -13.22259 -23.79726 1.000 18.26511 125 MET A O 1
ATOM 1780 N N . ALA B 1 95 ? 18.19986 -15.24945 -22.80601 1.000 18.23545 126 ALA A N 1
ATOM 1781 C CA . ALA B 1 95 ? 17.17473 -15.79223 -23.68766 1.000 18.17947 126 ALA A CA 1
ATOM 1782 C C . ALA B 1 95 ? 15.88880 -14.97862 -23.59850 1.000 17.84710 126 ALA A C 1
ATOM 1783 O O . ALA B 1 95 ? 15.24789 -14.70289 -24.61885 1.000 18.15334 126 ALA A O 1
ATOM 1785 N N . GLN B 1 96 ? 15.49565 -14.57792 -22.38616 1.000 17.10029 127 GLN A N 1
ATOM 1786 C CA . GLN B 1 96 ? 14.25008 -13.82665 -22.24560 1.000 17.64534 127 GLN A CA 1
ATOM 1787 C C . GLN B 1 96 ? 14.32899 -12.48279 -22.95051 1.000 17.27743 127 GLN A C 1
ATOM 1788 O O . GLN B 1 96 ? 13.36453 -12.05739 -23.59485 1.000 18.17705 127 GLN A O 1
ATOM 1794 N N . ALA B 1 97 ? 15.46490 -11.79102 -22.82276 1.000 17.55175 128 ALA A N 1
ATOM 1795 C CA . ALA B 1 97 ? 15.63146 -10.51269 -23.50963 1.000 17.82936 128 ALA A CA 1
ATOM 1796 C C . ALA B 1 97 ? 15.56649 -10.68758 -25.02374 1.000 17.33750 128 ALA A C 1
ATOM 1797 O O . ALA B 1 97 ? 14.93841 -9.88345 -25.72120 1.000 18.85809 128 ALA A O 1
ATOM 1799 N N . LEU B 1 98 ? 16.19424 -11.74849 -25.55090 1.000 16.15098 129 LEU A N 1
ATOM 1800 C CA . LEU B 1 98 ? 16.12122 -12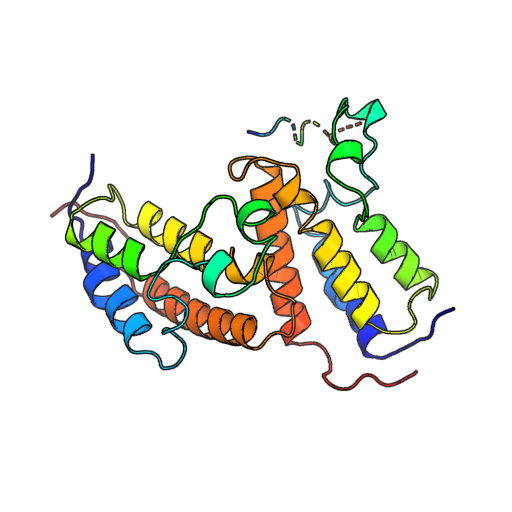.02124 -26.98557 1.000 17.40253 129 LEU A CA 1
ATOM 1801 C C . LEU B 1 98 ? 14.70534 -12.37395 -27.40652 1.000 16.86709 129 LEU A C 1
ATOM 1802 O O . LEU B 1 98 ? 14.22963 -11.92615 -28.45925 1.000 17.72281 129 LEU A O 1
ATOM 1807 N N . GLU B 1 99 ? 14.02482 -13.19469 -26.60677 1.000 17.73482 130 GLU A N 1
ATOM 1808 C CA . GLU B 1 99 ? 12.68542 -13.61935 -26.97847 1.000 17.99205 130 GLU A CA 1
ATOM 1809 C C . GLU B 1 99 ? 11.70706 -12.45079 -27.00753 1.000 16.39976 130 GLU A C 1
ATOM 1810 O O . GLU B 1 99 ? 10.79246 -12.43107 -27.84068 1.000 16.88703 130 GLU A O 1
ATOM 1816 N N . LYS B 1 100 ? 11.87119 -11.47402 -26.11216 1.000 17.15644 131 LYS A N 1
ATOM 1817 C CA . LYS B 1 100 ? 11.00406 -10.30015 -26.15262 1.000 18.75761 131 LYS A CA 1
ATOM 1818 C C . LYS B 1 100 ? 11.17111 -9.53154 -27.45736 1.000 18.28701 131 LYS A C 1
ATOM 1819 O O . LYS B 1 100 ? 10.18192 -9.07750 -28.05139 1.000 19.51298 131 LYS A O 1
ATOM 1825 N N . ILE B 1 101 ? 12.41339 -9.38549 -27.92575 1.000 18.13832 132 ILE A N 1
ATOM 1826 C CA . ILE B 1 101 ? 12.65349 -8.71898 -29.20304 1.000 18.97012 132 ILE A CA 1
ATOM 1827 C C . ILE B 1 101 ? 12.07845 -9.53314 -30.35232 1.000 19.43149 132 ILE A C 1
ATOM 1828 O O . ILE B 1 101 ? 11.46591 -8.98501 -31.27600 1.000 19.86202 132 ILE A O 1
ATOM 1833 N N . PHE B 1 102 ? 12.29848 -10.84857 -30.33105 1.000 18.23057 133 PHE A N 1
ATOM 1834 C CA . PHE B 1 102 ? 11.67343 -11.74272 -31.29845 1.000 17.27349 133 PHE A CA 1
ATOM 1835 C C . PHE B 1 102 ? 10.17258 -11.49698 -31.36307 1.000 17.54361 133 PHE A C 1
ATOM 1836 O O . PHE B 1 102 ? 9.60475 -11.30205 -32.44668 1.000 18.97680 133 PHE A O 1
ATOM 1844 N N . LEU B 1 103 ? 9.51439 -11.45898 -30.20036 1.000 18.49831 134 LEU A N 1
ATOM 1845 C CA . LEU B 1 103 ? 8.06366 -11.29210 -30.18991 1.000 19.18776 134 LEU A CA 1
ATOM 1846 C C . LEU B 1 103 ? 7.65071 -9.90984 -30.67844 1.000 22.10428 134 LEU A C 1
ATOM 1847 O O . LEU B 1 103 ? 6.63725 -9.77666 -31.37321 1.000 23.74465 134 LEU A O 1
ATOM 1852 N N . GLN B 1 104 ? 8.42507 -8.87337 -30.33551 1.000 22.98834 135 GLN A N 1
ATOM 1853 C CA . GLN B 1 104 ? 8.14700 -7.53585 -30.85403 1.000 25.88892 135 GLN A CA 1
ATOM 1854 C C . GLN B 1 104 ? 8.19556 -7.52238 -32.37682 1.000 26.06926 135 GLN A C 1
ATOM 1855 O O . GLN B 1 104 ? 7.30665 -6.96030 -33.03129 1.000 28.15517 135 GLN A O 1
ATOM 1861 N N . LYS B 1 105 ? 9.22141 -8.14957 -32.96145 1.000 25.48954 136 LYS A N 1
ATOM 1862 C CA . LYS B 1 105 ? 9.32668 -8.18935 -34.41816 1.000 27.01460 136 LYS A CA 1
ATOM 1863 C C . LYS B 1 105 ? 8.22567 -9.04704 -35.03520 1.000 27.98040 136 LYS A C 1
ATOM 1864 O O . LYS B 1 105 ? 7.68247 -8.70062 -36.09072 1.000 28.44034 136 LYS A O 1
ATOM 1870 N N . VAL B 1 106 ? 7.88183 -10.16993 -34.39618 1.000 27.80073 137 VAL A N 1
ATOM 1871 C CA . VAL B 1 106 ? 6.80488 -11.01597 -34.91317 1.000 28.68380 137 VAL A CA 1
ATOM 1872 C C . VAL B 1 106 ? 5.48923 -10.24518 -34.94702 1.000 29.18252 137 VAL A C 1
ATOM 1873 O O . VAL B 1 106 ? 4.68782 -10.38761 -35.87975 1.000 29.79228 137 VAL A O 1
ATOM 1877 N N . ALA B 1 107 ? 5.26226 -9.39154 -33.94460 1.000 29.53628 138 ALA A N 1
ATOM 1878 C CA . ALA B 1 107 ? 4.05581 -8.57146 -33.91626 1.000 29.97867 138 ALA A CA 1
ATOM 1879 C C . ALA B 1 107 ? 3.95231 -7.66866 -35.13783 1.000 31.32639 138 ALA A C 1
ATOM 1880 O O . ALA B 1 107 ? 2.84228 -7.30167 -35.54122 1.000 32.80339 138 ALA A O 1
ATOM 1882 N N . GLN B 1 108 ? 5.08312 -7.31237 -35.74529 1.000 32.36539 139 GLN A N 1
ATOM 1883 C CA . GLN B 1 108 ? 5.12076 -6.38152 -36.86542 1.000 34.09161 139 GLN A CA 1
ATOM 1884 C C . GLN B 1 108 ? 5.32683 -7.06634 -38.21294 1.000 31.80376 139 GLN A C 1
ATOM 1885 O O . GLN B 1 108 ? 5.46880 -6.38420 -39.22739 1.000 32.23877 139 GLN A O 1
ATOM 1891 N N . MET B 1 109 ? 5.34082 -8.39327 -38.24570 1.000 30.06650 140 MET A N 1
ATOM 1892 C CA . MET B 1 109 ? 5.55588 -9.12044 -39.48668 1.000 29.67548 140 MET A CA 1
ATOM 1893 C C . MET B 1 109 ? 4.32933 -8.99006 -40.39175 1.000 29.12505 140 MET A C 1
ATOM 1894 O O . MET B 1 109 ? 3.20984 -8.81508 -39.90453 1.000 29.16043 140 MET A O 1
ATOM 1899 N N . PRO B 1 110 ? 4.51256 -9.04819 -41.71220 1.000 28.94298 141 PRO A N 1
ATOM 1900 C CA . PRO B 1 110 ? 3.35066 -9.09534 -42.61029 1.000 29.78406 141 PRO A CA 1
ATOM 1901 C C . PRO B 1 110 ? 2.41460 -10.22842 -42.21991 1.000 29.61806 141 PRO A C 1
ATOM 1902 O O . PRO B 1 110 ? 2.84958 -11.34969 -41.94175 1.000 28.21076 141 PRO A O 1
ATOM 1906 N N . GLN B 1 111 ? 1.11507 -9.92201 -42.18176 1.000 30.75058 142 GLN A N 1
ATOM 1907 C CA . GLN B 1 111 ? 0.15461 -10.84113 -41.58594 1.000 31.60559 142 GLN A CA 1
ATOM 1908 C C . GLN B 1 111 ? -0.28683 -11.94858 -42.53170 1.000 31.13394 142 GLN A C 1
ATOM 1909 O O . GLN B 1 111 ? -0.70648 -13.01246 -42.06243 1.000 34.11877 142 GLN A O 1
ATOM 1915 N N . GLU B 1 112 ? -0.20952 -11.73399 -43.83893 1.000 29.54213 143 GLU A N 1
ATOM 1916 C CA . GLU B 1 112 ? -0.53839 -12.76201 -44.81778 1.000 28.17686 143 GLU A CA 1
ATOM 1917 C C . GLU B 1 112 ? 0.74913 -13.25798 -45.45773 1.000 27.50049 143 GLU A C 1
ATOM 1918 O O . GLU B 1 112 ? 1.57842 -12.45183 -45.89419 1.000 29.33378 143 GLU A O 1
ATOM 1924 N N . GLU B 1 113 ? 0.92108 -14.57631 -45.50687 1.000 25.64906 144 GLU A N 1
ATOM 1925 C CA . GLU B 1 113 ? 2.10688 -15.15503 -46.12101 1.000 23.81858 144 GLU A CA 1
ATOM 1926 C C . GLU B 1 113 ? 1.87922 -15.35109 -47.61358 1.000 24.36776 144 GLU A C 1
ATOM 1927 O O . GLU B 1 113 ? 0.92235 -16.01588 -48.03109 1.000 25.70159 144 GLU A O 1
ATOM 1933 N N . VAL B 1 114 ? 2.79607 -14.79812 -48.39879 1.000 25.19977 145 VAL A N 1
ATOM 1934 C CA . VAL B 1 114 ? 2.70202 -14.69014 -49.84290 1.000 27.36970 145 VAL A CA 1
ATOM 1935 C C . VAL B 1 114 ? 3.98117 -15.28104 -50.41944 1.000 26.27219 145 VAL A C 1
ATOM 1936 O O . VAL B 1 114 ? 5.07853 -14.92726 -49.97954 1.000 24.71150 145 VAL A O 1
ATOM 1940 N N . GLU B 1 115 ? 3.84848 -16.19116 -51.37981 1.000 26.57751 146 GLU A N 1
ATOM 1941 C CA . GLU B 1 115 ? 5.03108 -16.74818 -52.01984 1.000 26.58102 146 GLU A CA 1
ATOM 1942 C C . GLU B 1 115 ? 5.64583 -15.74390 -52.98454 1.000 25.24043 146 GLU A C 1
ATOM 1943 O O . GLU B 1 115 ? 4.93933 -15.06164 -53.73034 1.000 24.80664 146 GLU A O 1
ATOM 1949 N N . LEU B 1 116 ? 6.97265 -15.65811 -52.96321 1.000 24.26299 147 LEU A N 1
ATOM 1950 C CA . LEU B 1 116 ? 7.70465 -14.70369 -53.78825 1.000 24.33756 147 LEU A CA 1
ATOM 1951 C C . LEU B 1 116 ? 8.63186 -15.42157 -54.76345 1.000 25.93009 147 LEU A C 1
ATOM 1952 O O . LEU B 1 116 ? 8.73564 -16.65505 -54.75003 1.000 28.68619 147 LEU A O 1
ATOM 1958 N N A ARG C 2 1 ? 26.23586 -17.92387 -11.45143 0.546 35.34113 3 ARG D N 1
ATOM 1959 N N B ARG C 2 1 ? -6.02062 -20.03028 -31.68847 0.454 40.60176 3 ARG D N 1
ATOM 1960 C CA A ARG C 2 1 ? 25.03492 -17.78031 -12.26079 0.546 34.28042 3 ARG D CA 1
ATOM 1961 C CA B ARG C 2 1 ? -5.25535 -18.84170 -31.33246 0.454 40.43569 3 ARG D CA 1
ATOM 1962 C C A ARG C 2 1 ? 25.38305 -17.75753 -13.74372 0.546 30.11047 3 ARG D C 1
ATOM 1963 C C B ARG C 2 1 ? -5.57690 -18.38288 -29.91430 0.454 37.71007 3 ARG D C 1
ATOM 1964 O O A ARG C 2 1 ? 24.49881 -17.75688 -14.59027 0.546 25.79988 3 ARG D O 1
ATOM 1965 O O B ARG C 2 1 ? -4.83738 -17.59836 -29.32604 0.454 35.65217 3 ARG D O 1
ATOM 1980 N N A SER C 2 2 ? 26.68008 -17.75263 -14.05479 0.546 29.60723 4 SER D N 1
ATOM 1981 N N B SER C 2 2 ? -6.68646 -18.87820 -29.36473 0.454 36.67187 4 SER D N 1
ATOM 1982 C CA A SER C 2 2 ? 27.15476 -17.56643 -15.42091 0.546 28.57368 4 SER D CA 1
ATOM 1983 C CA B SER C 2 2 ? -7.17901 -18.41204 -28.07384 0.454 35.75640 4 SER D CA 1
ATOM 1984 C C A SER C 2 2 ? 27.85824 -18.79823 -15.98293 0.546 27.19529 4 SER D C 1
ATOM 1985 C C B SER C 2 2 ? -7.44420 -19.56503 -27.12021 0.454 35.23102 4 SER D C 1
ATOM 1986 O O A SER C 2 2 ? 28.56035 -18.69275 -16.99242 0.546 27.17593 4 SER D O 1
ATOM 1987 O O B SER C 2 2 ? -8.27600 -19.44602 -26.21663 0.454 35.30619 4 SER D O 1
ATOM 1992 N N A LEU C 2 3 ? 27.69076 -19.96155 -15.36681 0.546 25.76705 5 LEU D N 1
ATOM 1993 N N B LEU C 2 3 ? -6.75771 -20.68399 -27.29470 0.454 34.20292 5 LEU D N 1
ATOM 1994 C CA A LEU C 2 3 ? 28.54588 -21.09056 -15.73697 0.546 26.52025 5 LEU D CA 1
ATOM 1995 C CA B LEU C 2 3 ? -7.10952 -21.84738 -26.49834 0.454 33.00115 5 LEU D CA 1
ATOM 1996 C C A LEU C 2 3 ? 28.36955 -21.63770 -17.15346 0.546 24.39235 5 LEU D C 1
ATOM 1997 C C B LEU C 2 3 ? -6.79966 -21.70813 -25.01019 0.454 30.08507 5 LEU D C 1
ATOM 1998 O O A LEU C 2 3 ? 29.35150 -21.96348 -17.81342 0.546 22.88357 5 LEU D O 1
ATOM 1999 O O B LEU C 2 3 ? -7.62014 -22.08273 -24.18114 0.454 28.90785 5 LEU D O 1
ATOM 2032 N N A LEU C 2 5 ? 27.38040 -19.95894 -19.59183 0.518 21.83477 7 LEU D N 1
ATOM 2033 N N B LEU C 2 5 ? -6.83516 -19.09873 -23.32064 0.482 25.62932 7 LEU D N 1
ATOM 2034 C CA A LEU C 2 5 ? 27.94431 -18.89765 -20.41674 0.518 21.81133 7 LEU D CA 1
ATOM 2035 C CA B LEU C 2 5 ? -7.85805 -18.19693 -22.79959 0.482 25.44965 7 LEU D CA 1
ATOM 2036 C C A LEU C 2 5 ? 29.45321 -19.04265 -20.54245 0.518 21.42027 7 LEU D C 1
ATOM 2037 C C B LEU C 2 5 ? -9.15935 -18.91567 -22.48396 0.482 24.50245 7 LEU D C 1
ATOM 2038 O O A LEU C 2 5 ? 30.01238 -18.90121 -21.62886 0.518 22.25616 7 LEU D O 1
ATOM 2039 O O B LEU C 2 5 ? -9.75077 -18.71178 -21.42172 0.482 24.20924 7 LEU D O 1
ATOM 2048 N N A LEU C 2 6 ? 30.11130 -19.32486 -19.42404 0.518 20.07008 8 LEU D N 1
ATOM 2049 N N B LEU C 2 6 ? -9.60849 -19.74588 -23.41878 0.482 24.43179 8 LEU D N 1
ATOM 2050 C CA A LEU C 2 6 ? 31.56035 -19.48588 -19.42472 0.518 22.10604 8 LEU D CA 1
ATOM 2051 C CA B LEU C 2 6 ? -10.84290 -20.49710 -23.23591 0.482 26.01840 8 LEU D CA 1
ATOM 2052 C C A LEU C 2 6 ? 31.95363 -20.69751 -20.26857 0.518 22.55833 8 LEU D C 1
ATOM 2053 C C B LEU C 2 6 ? -10.68532 -21.45443 -22.05038 0.482 24.22035 8 LEU D C 1
ATOM 2054 O O A LEU C 2 6 ? 32.97387 -20.68543 -20.95559 0.518 23.47371 8 LEU D O 1
ATOM 2055 O O B LEU C 2 6 ? -11.64371 -21.72305 -21.32864 0.482 24.15298 8 LEU D O 1
ATOM 2088 N N A HIS C 2 8 ? 30.20858 -21.91560 -22.87324 0.504 19.31487 10 HIS D N 1
ATOM 2089 N N B HIS C 2 8 ? -8.73934 -20.84870 -19.38598 0.496 21.48491 10 HIS D N 1
ATOM 2090 C CA A HIS C 2 8 ? 30.01243 -21.50259 -24.26302 0.504 18.69117 10 HIS D CA 1
ATOM 2091 C CA B HIS C 2 8 ? -8.85829 -19.93857 -18.25428 0.496 21.77406 10 HIS D CA 1
ATOM 2092 C C A HIS C 2 8 ? 31.16511 -20.62674 -24.73250 0.504 20.07492 10 HIS D C 1
ATOM 2093 C C B HIS C 2 8 ? -10.33071 -19.61253 -18.02043 0.496 23.16992 10 HIS D C 1
ATOM 2094 O O A HIS C 2 8 ? 31.63785 -20.74521 -25.86480 0.504 22.03948 10 HIS D O 1
ATOM 2095 O O B HIS C 2 8 ? -10.80795 -19.61007 -16.88607 0.496 22.94717 10 HIS D O 1
ATOM 2108 N N A LEU C 2 9 ? 31.61469 -19.74549 -23.85121 0.504 19.03123 11 LEU D N 1
ATOM 2109 N N B LEU C 2 9 ? -11.05385 -19.36366 -19.10581 0.496 24.51213 11 LEU D N 1
ATOM 2110 C CA A LEU C 2 9 ? 32.69821 -18.83329 -24.18540 0.504 20.75750 11 LEU D CA 1
ATOM 2111 C CA B LEU C 2 9 ? -12.47430 -19.04200 -19.01246 0.496 27.87051 11 LEU D CA 1
ATOM 2112 C C A LEU C 2 9 ? 33.98636 -19.58654 -24.49943 0.504 22.11540 11 LEU D C 1
ATOM 2113 C C B LEU C 2 9 ? -13.29611 -20.19596 -18.44580 0.496 32.42545 11 LEU D C 1
ATOM 2114 O O A LEU C 2 9 ? 34.68968 -19.27155 -25.46504 0.504 22.17332 11 LEU D O 1
ATOM 2115 O O B LEU C 2 9 ? -14.03367 -20.02907 -17.47342 0.496 30.00327 11 LEU D O 1
ATOM 2148 N N A HIS C 2 11 ? 34.30300 -22.80989 -25.21459 0.524 24.51453 13 HIS D N 1
ATOM 2149 N N B HIS C 2 11 ? -12.44464 -22.73031 -16.89937 0.476 62.96817 13 HIS D N 1
ATOM 2150 C CA A HIS C 2 11 ? 34.14131 -23.85648 -26.21855 0.524 23.74554 13 HIS D CA 1
ATOM 2151 C CA B HIS C 2 11 ? -11.99260 -23.15895 -15.57881 0.476 38.96524 13 HIS D CA 1
ATOM 2152 C C A HIS C 2 11 ? 33.33693 -23.37018 -27.41782 0.524 61.31799 13 HIS D C 1
ATOM 2153 C C B HIS C 2 11 ? -11.73952 -21.95943 -14.67176 0.476 73.18721 13 HIS D C 1
ATOM 2154 O O A HIS C 2 11 ? 32.77239 -24.17349 -28.16042 0.524 55.75949 13 HIS D O 1
ATOM 2155 O O B HIS C 2 11 ? -12.63711 -21.15084 -14.43237 0.476 73.09768 13 HIS D O 1
#

Radius of gyration: 19.61 Å; Cα contacts (8 Å, |Δi|>4): 345; chains: 3; bounding box: 44×46×59 Å

Organism: Homo sapiens (NCBI:txid9606)

B-factor: mean 26.3, std 9.24, range [14.13, 81.7]

Foldseek 3Di:
DFFAKQLLCLCQVPLLVVLVPDPLQVVQLDWDDCVVVVPVCLCVFQVDTAGSVVLNVCSVVRVHNDVVVSVVRLVSHLVSQVRRDDPPDPNNVSSVVSVVVNVVSVVVGDPDIDGD/DAFAKQQLVLCQPPLLVVLVPDPLQVVQQDWDDCVVVVPVCLCVFQVDTAGSNVLNVCSVVRVHHDVVVSVVRLVSNLVSPPRRDDCPDVNNVSSVVSVVSNVVSVVVGPPDIDTD/DPPVVCCD

GO terms:
  GO:0000785 chromatin (C, IDA)
  GO:0045944 positive regulation of transcription by RNA polymerase II (P, IDA)
  GO:0140566 histone reader activity (F, IDA)
  GO:0062072 histone H3K9me2/3 reader activity (F, IDA)
  GO:0035987 endodermal cell differentiation (P, IDA)
  GO:0140673 transcription elongation-coupled chromatin remodeling (P, IDA)
  GO:0106222 lncRNA binding (F, IDA)
  GO:0140017 histone H3K18cr reader activity (F, IDA)
  GO:0140019 histone H3K9cr reader activity (F, IDA)
  GO:0140038 histone H3K27cr reader activity (F, IDA)
  GO:0071168 protein localization to chromatin (P, IDA)
  GO:0140693 molecular condensate scaffold activity (F, IDA)
  GO:0005694 chromosome (C, EXP)
  GO:0005515 protein binding (F, IPI)
  GO:0005654 nucleoplasm (C, IDA)
  GO:0005634 nucleus (C, IDA)

CATH classification: 1.20.920.10